Protein AF-A0A2G9TCJ0-F1 (afdb_monomer_lite)

Foldseek 3Di:
DPDDDDDDDDDADELVPDDQLVCLQQQFDPDALCVQDVVDDDGDRGGQNLLSLVNCCRHCLVVLCVVLCVLCPPLVLLVVLLVQVQLLCVLAPVCLCPSSVSSQLSSQCVVVVLDDSPDGNLSSNLSSLVCLLPPDQQFAAGQDDPPPDVVSRVSPVVQASHAYAYPPSRHRSSRSQHPQSSLVSSVVSVVCSVCRPPPVCSCVRRPHRDDPVVPDPDDDDDDQDPVNLVVQLPDPVLSRNDNDSVSSVVVVVVVVVVVCCVVCPPVDPHDDDDDDDPDD

Secondary structure (DSSP, 8-state):
--------------GGGSPPGGGGSTT-----HHHH-TT--S---S--HHHHHHHHHHHHHHHHHHHHHHHTTT-HHHHHHHHHHHHHHHHTT-TTS-HHHHHHHHHHHHHTTSS-TTS-HHHHHHHHHHHHHT---SS-EES--TT--HHHHHHHHHH-SS-EE-TTSS-BTTTT--HHHHHHHHHHHHHHHHSTT-GGGHIIIIISPPPGGGS-S-----PPPHHHHHHHHT-GGGTTT-SSHHHHHHHHHHHHHHHHHHHSTTT-S------PPP--

InterPro domains:
  IPR005554 NOL6/Upt22 [P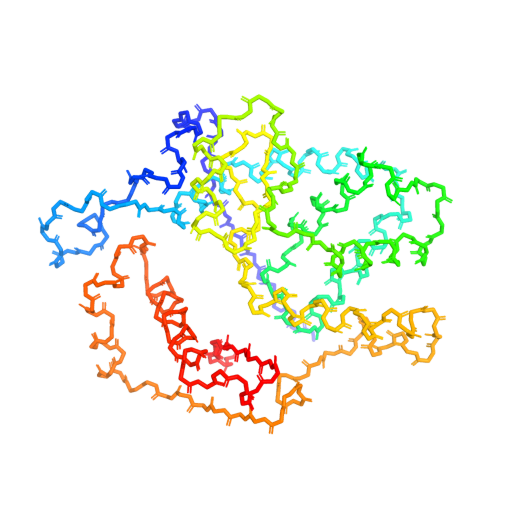THR17972] (12-273)
  IPR035367 Nrap protein, domain 2 [PF17403] (79-208)

Structure (mmCIF, N/CA/C/O backbone):
data_AF-A0A2G9TCJ0-F1
#
_entry.id   AF-A0A2G9TCJ0-F1
#
loop_
_atom_site.group_PDB
_atom_site.id
_atom_site.type_symbol
_atom_site.label_atom_id
_atom_site.label_alt_id
_atom_site.label_comp_id
_atom_site.label_asym_id
_atom_site.label_entity_id
_atom_site.label_seq_id
_atom_site.pdbx_PDB_ins_code
_atom_site.Cartn_x
_atom_site.Cartn_y
_atom_site.Cartn_z
_atom_site.occupancy
_atom_site.B_iso_or_equiv
_atom_site.auth_seq_id
_atom_site.auth_comp_id
_atom_site.auth_asym_id
_atom_site.auth_atom_id
_atom_site.pdbx_PDB_model_num
ATOM 1 N N . ASN A 1 1 ? 27.028 6.600 24.715 1.00 43.66 1 ASN A N 1
ATOM 2 C CA . ASN A 1 1 ? 26.043 7.300 23.863 1.00 43.66 1 ASN A CA 1
ATOM 3 C C . ASN A 1 1 ? 26.708 7.859 22.619 1.00 43.66 1 ASN A C 1
ATOM 5 O O . ASN A 1 1 ? 27.038 9.033 22.578 1.00 43.66 1 ASN A O 1
ATOM 9 N N . THR A 1 2 ? 26.916 7.027 21.605 1.00 43.91 2 THR A N 1
ATOM 10 C CA . THR A 1 2 ? 27.276 7.480 20.253 1.00 43.91 2 THR A CA 1
ATOM 11 C C . THR A 1 2 ? 26.038 7.311 19.385 1.00 43.91 2 THR A C 1
ATOM 13 O O . THR A 1 2 ? 25.890 6.312 18.686 1.00 43.91 2 THR A O 1
ATOM 16 N N . GLY A 1 3 ? 25.079 8.227 19.526 1.00 49.69 3 GLY A N 1
ATOM 17 C CA . GLY A 1 3 ? 23.905 8.236 18.660 1.00 49.69 3 GLY A CA 1
ATOM 18 C C . GLY A 1 3 ? 24.347 8.623 17.256 1.00 49.69 3 GLY A C 1
ATOM 19 O O . GLY A 1 3 ? 24.724 9.770 17.035 1.00 49.69 3 GLY A O 1
ATOM 20 N N . SER A 1 4 ? 24.353 7.674 16.321 1.00 64.81 4 SER A N 1
ATOM 21 C CA . SER A 1 4 ? 24.493 8.014 14.9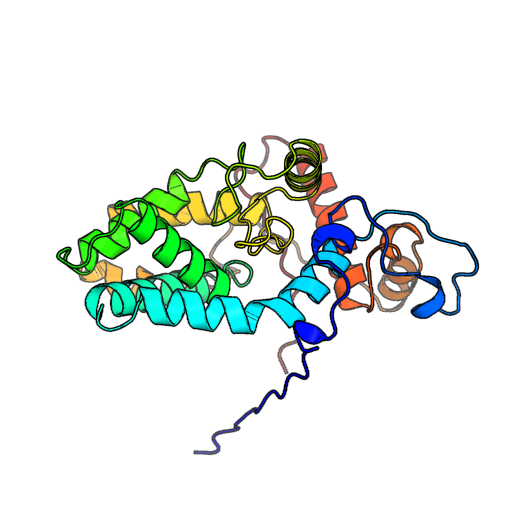10 1.00 64.81 4 SER A CA 1
ATOM 22 C C . SER A 1 4 ? 23.148 8.555 14.420 1.00 64.81 4 SER A C 1
ATOM 24 O O . SER A 1 4 ? 22.114 7.897 14.517 1.00 64.81 4 SER A O 1
ATOM 26 N N . GLY A 1 5 ? 23.144 9.799 13.947 1.00 62.78 5 GLY A N 1
ATOM 27 C CA . GLY A 1 5 ? 22.014 10.374 13.226 1.00 62.78 5 GLY A CA 1
ATOM 28 C C . GLY A 1 5 ? 22.205 10.151 11.731 1.00 62.78 5 GLY A C 1
ATOM 29 O O . GLY A 1 5 ? 23.300 10.363 11.214 1.00 62.78 5 GLY A O 1
ATOM 30 N N . LYS A 1 6 ? 21.153 9.730 11.026 1.00 68.75 6 LYS A N 1
ATOM 31 C CA . LYS A 1 6 ? 21.117 9.724 9.559 1.00 68.75 6 LYS A CA 1
ATOM 32 C C . LYS A 1 6 ? 20.109 10.776 9.115 1.00 68.75 6 LYS A C 1
ATOM 34 O O . LYS A 1 6 ? 18.956 10.728 9.530 1.00 68.75 6 LYS A O 1
ATOM 39 N N . VAL A 1 7 ? 20.553 11.721 8.292 1.00 75.00 7 VAL A N 1
ATOM 40 C CA . VAL A 1 7 ? 19.683 12.700 7.633 1.00 75.00 7 VAL A CA 1
ATOM 41 C C . VAL A 1 7 ? 19.560 12.282 6.178 1.00 75.00 7 VAL A C 1
ATOM 43 O O . VAL A 1 7 ? 20.570 12.127 5.494 1.00 75.00 7 VAL A O 1
ATOM 46 N N . LEU A 1 8 ? 18.328 12.078 5.721 1.00 73.56 8 LEU A N 1
ATOM 47 C CA . LEU A 1 8 ? 18.023 11.794 4.327 1.00 73.56 8 LEU A CA 1
ATOM 48 C C . LEU A 1 8 ? 17.418 13.052 3.705 1.00 73.56 8 LEU A C 1
ATOM 50 O O . LEU A 1 8 ? 16.409 13.561 4.187 1.00 73.56 8 LEU A O 1
ATOM 54 N N . ILE A 1 9 ? 18.066 13.570 2.664 1.00 78.69 9 ILE A N 1
ATOM 55 C CA . ILE A 1 9 ? 17.602 14.742 1.920 1.00 78.69 9 ILE A CA 1
ATOM 56 C C . ILE A 1 9 ? 17.039 14.243 0.593 1.00 78.69 9 ILE A C 1
ATOM 58 O O . ILE A 1 9 ? 17.767 13.655 -0.206 1.00 78.69 9 ILE A O 1
ATOM 62 N N . HIS A 1 10 ? 15.749 14.479 0.370 1.00 70.69 10 HIS A N 1
ATOM 63 C CA . HIS A 1 10 ? 15.073 14.171 -0.885 1.00 70.69 10 HIS A CA 1
ATOM 64 C C . HIS A 1 10 ? 14.887 15.445 -1.706 1.00 70.69 10 HIS A C 1
ATOM 66 O O . HIS A 1 10 ? 14.445 16.467 -1.183 1.00 70.69 10 HIS A O 1
ATOM 72 N N . PHE A 1 11 ? 15.182 15.364 -3.000 1.00 76.00 11 PHE A N 1
ATOM 73 C CA . PHE A 1 11 ? 14.849 16.401 -3.970 1.00 76.00 11 PHE A CA 1
ATOM 74 C C . PHE A 1 11 ? 13.642 15.925 -4.777 1.00 76.00 11 PHE A C 1
ATOM 76 O O . PHE A 1 11 ? 13.708 14.875 -5.412 1.00 76.00 11 PHE A O 1
ATOM 83 N N . GLY A 1 12 ? 12.546 16.680 -4.725 1.00 68.56 12 GLY A N 1
ATOM 84 C CA . GLY A 1 12 ? 11.338 16.415 -5.504 1.00 68.56 12 GLY A CA 1
ATOM 85 C C . GLY A 1 12 ? 11.087 17.507 -6.537 1.00 68.56 12 GLY A C 1
ATOM 86 O O . GLY A 1 12 ? 11.448 18.666 -6.323 1.00 68.56 12 GLY A O 1
ATOM 87 N N . ALA A 1 13 ? 10.475 17.139 -7.662 1.00 75.19 13 ALA A N 1
ATOM 88 C CA . ALA A 1 13 ? 9.996 18.109 -8.639 1.00 75.19 13 ALA A CA 1
ATOM 89 C C . ALA A 1 13 ? 8.753 18.828 -8.091 1.00 75.19 13 ALA A C 1
ATOM 91 O O . ALA A 1 13 ? 7.911 18.219 -7.432 1.00 75.19 13 ALA A O 1
ATOM 92 N N . ALA A 1 14 ? 8.635 20.128 -8.360 1.00 75.25 14 ALA A N 1
ATOM 93 C CA . ALA A 1 14 ? 7.445 20.878 -7.980 1.00 75.25 14 ALA A CA 1
ATOM 94 C C . ALA A 1 14 ? 6.259 20.463 -8.863 1.00 75.25 14 ALA A C 1
ATOM 96 O O . ALA A 1 14 ? 6.426 20.248 -10.063 1.00 75.25 14 ALA A O 1
ATOM 97 N N . GLU A 1 15 ? 5.052 20.429 -8.302 1.00 74.81 15 GLU A N 1
ATOM 98 C CA . GLU A 1 15 ? 3.822 20.146 -9.060 1.00 74.81 15 GLU A CA 1
ATOM 99 C C . GLU A 1 15 ? 3.661 21.063 -10.281 1.00 74.81 15 GLU A C 1
ATOM 101 O O . GLU A 1 15 ? 3.340 20.595 -11.368 1.00 74.81 15 GLU A O 1
ATOM 106 N N . SER A 1 16 ? 4.024 22.344 -10.149 1.00 73.69 16 SER A N 1
ATOM 107 C CA . SER A 1 16 ? 4.016 23.324 -11.245 1.00 73.69 16 SER A CA 1
ATOM 108 C C . SER A 1 16 ? 4.954 22.995 -12.412 1.00 73.69 16 SER A C 1
ATOM 110 O O . SER A 1 16 ? 4.813 23.574 -13.486 1.00 73.69 16 SER A O 1
ATOM 112 N N . THR A 1 17 ? 5.923 22.103 -12.206 1.00 73.31 17 THR A N 1
ATOM 113 C CA . THR A 1 17 ? 6.891 21.676 -13.228 1.00 73.31 17 THR A CA 1
ATOM 114 C C . THR A 1 17 ? 6.532 20.337 -13.866 1.00 73.31 17 THR A C 1
ATOM 116 O O . THR A 1 17 ? 7.170 19.938 -14.840 1.00 73.31 17 THR A O 1
ATOM 119 N N . LEU A 1 18 ? 5.517 19.642 -13.343 1.00 77.38 18 LEU A N 1
ATOM 120 C CA . LEU A 1 18 ? 5.066 18.378 -13.899 1.00 77.38 18 LEU A CA 1
ATOM 121 C C . LEU A 1 18 ? 4.261 18.621 -15.182 1.00 77.38 18 LEU A C 1
ATOM 123 O O . LEU A 1 18 ? 3.455 19.548 -15.281 1.00 77.38 18 LEU A O 1
ATOM 127 N N . ALA A 1 19 ? 4.442 17.739 -16.166 1.00 75.38 19 ALA A N 1
ATOM 128 C CA . ALA A 1 19 ? 3.459 17.587 -17.233 1.00 75.38 19 ALA A CA 1
ATOM 129 C C . ALA A 1 19 ? 2.084 17.219 -16.637 1.00 75.38 19 ALA A C 1
ATOM 131 O O . ALA A 1 19 ? 1.979 16.815 -15.483 1.00 75.38 19 ALA A O 1
ATOM 132 N N . LYS A 1 20 ? 1.004 17.329 -17.417 1.00 90.19 20 LYS A N 1
ATOM 133 C CA . LYS A 1 20 ? -0.331 16.912 -16.948 1.00 90.19 20 LYS A CA 1
ATOM 134 C C . LYS A 1 20 ? -0.267 15.503 -16.339 1.00 90.19 20 LYS A C 1
ATOM 136 O O . LYS A 1 20 ? 0.274 14.605 -16.983 1.00 90.19 20 LYS A O 1
ATOM 141 N N . THR A 1 21 ? -0.832 15.317 -15.144 1.00 92.62 21 THR A N 1
ATOM 142 C CA . THR A 1 21 ? -0.825 14.035 -14.407 1.00 92.62 21 THR A CA 1
ATOM 143 C C . THR A 1 21 ? -1.335 12.871 -15.251 1.00 92.62 21 THR A C 1
ATOM 145 O O . THR A 1 21 ? -0.782 11.778 -15.179 1.00 92.62 21 THR A O 1
ATOM 148 N N . SER A 1 22 ? -2.282 13.130 -16.154 1.00 93.94 22 SER A N 1
ATOM 149 C CA . SER A 1 22 ? -2.801 12.143 -17.103 1.00 93.94 22 SER A CA 1
ATOM 150 C C . SER A 1 22 ? -1.752 11.500 -18.012 1.00 93.94 22 SER A C 1
ATOM 152 O O . SER A 1 22 ? -1.925 10.364 -18.444 1.00 93.94 22 SER A O 1
ATOM 154 N N . ARG A 1 23 ? -0.613 12.159 -18.262 1.00 94.00 23 ARG A N 1
ATOM 155 C CA . ARG A 1 23 ? 0.512 11.577 -19.018 1.00 94.00 23 ARG A CA 1
ATOM 156 C C . ARG A 1 23 ? 1.216 10.441 -18.276 1.00 94.00 23 ARG A C 1
ATOM 158 O O . ARG A 1 23 ? 1.976 9.706 -18.894 1.00 94.00 23 ARG A O 1
ATOM 165 N N . PHE A 1 24 ? 0.958 10.292 -16.982 1.00 95.19 24 PHE A N 1
ATOM 166 C CA . PHE A 1 24 ? 1.517 9.249 -16.129 1.00 95.19 24 PHE A CA 1
ATOM 167 C C . PHE A 1 24 ? 0.513 8.125 -15.838 1.00 95.19 24 PHE A C 1
ATOM 169 O O . PHE A 1 24 ? 0.773 7.290 -14.971 1.00 95.19 24 PHE A O 1
ATOM 176 N N . ALA A 1 25 ? -0.608 8.060 -16.569 1.00 95.50 25 ALA A N 1
ATOM 177 C CA . ALA A 1 25 ? -1.512 6.918 -16.487 1.00 95.50 25 ALA A CA 1
ATOM 178 C C . ALA A 1 25 ? -0.757 5.593 -16.752 1.00 95.50 25 ALA A C 1
ATOM 180 O O . ALA A 1 25 ? 0.251 5.593 -17.473 1.00 95.50 25 ALA A O 1
ATOM 181 N N . PRO A 1 26 ? -1.217 4.454 -16.202 1.00 96.50 26 PRO A N 1
ATOM 182 C CA . PRO A 1 26 ? -0.477 3.189 -16.268 1.00 96.50 26 PRO A CA 1
ATOM 183 C C . PRO A 1 26 ? -0.164 2.698 -17.687 1.00 96.50 26 PRO A C 1
ATOM 185 O O . PRO A 1 26 ? 0.817 1.989 -17.877 1.00 96.50 26 PRO A O 1
ATOM 188 N N . ILE A 1 27 ? -0.967 3.100 -18.677 1.00 95.38 27 ILE A N 1
ATOM 189 C CA . ILE A 1 27 ? -0.811 2.731 -20.092 1.00 95.38 27 ILE A CA 1
ATOM 190 C C . ILE A 1 27 ? 0.310 3.482 -20.820 1.00 95.38 27 ILE A C 1
ATOM 192 O O . ILE A 1 27 ? 0.679 3.093 -21.925 1.00 95.38 27 ILE A O 1
ATOM 196 N N . PHE A 1 28 ? 0.843 4.564 -20.247 1.00 94.38 28 PHE A N 1
ATOM 197 C CA . PHE A 1 28 ? 1.836 5.395 -20.924 1.00 94.38 28 PHE A CA 1
ATOM 198 C C . PHE A 1 28 ? 3.271 5.010 -20.567 1.00 94.38 28 PHE A C 1
ATOM 200 O O . PHE A 1 28 ? 3.594 4.667 -19.426 1.00 94.38 28 PHE A O 1
ATOM 207 N N . SER A 1 29 ? 4.151 5.147 -21.557 1.00 93.38 29 SER A N 1
ATOM 208 C CA . SER A 1 29 ? 5.598 5.031 -21.400 1.00 93.38 29 SER A CA 1
ATOM 209 C C . SER A 1 29 ? 6.219 6.410 -21.159 1.00 93.38 29 SER A C 1
ATOM 211 O O . SER A 1 29 ? 6.130 7.292 -22.014 1.00 93.38 29 SER A O 1
ATOM 213 N N . ASN A 1 30 ? 6.856 6.604 -20.001 1.00 92.62 30 ASN A N 1
ATOM 214 C CA . ASN A 1 30 ? 7.621 7.816 -19.667 1.00 92.62 30 ASN A CA 1
ATOM 215 C C . ASN A 1 30 ? 9.090 7.525 -19.339 1.00 92.62 30 ASN A C 1
ATOM 217 O O . ASN A 1 30 ? 9.838 8.444 -19.004 1.00 92.62 30 ASN A O 1
ATOM 221 N N . LEU A 1 31 ? 9.522 6.269 -19.458 1.00 90.31 31 LEU A N 1
ATOM 222 C CA . LEU A 1 31 ? 10.908 5.872 -19.265 1.00 90.31 31 LEU A CA 1
ATOM 223 C C . LEU A 1 31 ? 11.416 5.119 -20.490 1.00 90.31 31 LEU A C 1
ATOM 225 O O . LEU A 1 31 ? 10.927 4.048 -20.827 1.00 90.31 31 LEU A O 1
ATOM 229 N N . ARG A 1 32 ? 12.458 5.660 -21.122 1.00 87.56 32 ARG A N 1
ATOM 230 C CA . ARG A 1 32 ? 13.204 4.950 -22.164 1.00 87.56 32 ARG A CA 1
ATOM 231 C C . ARG A 1 32 ? 14.348 4.187 -21.513 1.00 87.56 32 ARG A C 1
ATOM 233 O O . ARG A 1 32 ? 15.235 4.815 -20.932 1.00 87.56 32 ARG A O 1
ATOM 240 N N . ALA A 1 33 ? 14.365 2.863 -21.652 1.00 84.56 33 ALA A N 1
ATOM 241 C CA . ALA A 1 33 ? 15.431 2.032 -21.095 1.00 84.56 33 ALA A CA 1
ATOM 242 C C . ALA A 1 33 ? 16.814 2.441 -21.627 1.00 84.56 33 ALA A C 1
ATOM 244 O O . ALA A 1 33 ? 17.772 2.461 -20.861 1.00 84.56 33 ALA A O 1
ATOM 245 N N . SER A 1 34 ? 16.909 2.883 -22.887 1.00 85.31 34 SER A N 1
ATOM 246 C CA . SER A 1 34 ? 18.144 3.404 -23.498 1.00 85.31 34 SER A CA 1
ATOM 247 C C . SER A 1 34 ? 18.742 4.619 -22.774 1.00 85.31 34 SER A C 1
ATOM 249 O O . SER A 1 34 ? 19.938 4.874 -22.880 1.00 85.31 34 SER A O 1
ATOM 251 N N . THR A 1 35 ? 17.930 5.391 -22.042 1.00 85.81 35 THR A N 1
ATOM 252 C CA . THR A 1 35 ? 18.404 6.536 -21.242 1.00 85.81 35 THR A CA 1
ATOM 253 C C . THR A 1 35 ? 19.098 6.081 -19.956 1.00 85.81 35 THR A C 1
ATOM 255 O O . THR A 1 35 ? 19.918 6.812 -19.407 1.00 85.81 35 THR A O 1
ATOM 258 N N . ILE A 1 36 ? 18.777 4.880 -19.470 1.00 86.19 36 ILE A N 1
ATOM 259 C CA . ILE A 1 36 ? 19.311 4.319 -18.223 1.00 86.19 36 ILE A CA 1
ATOM 260 C C . ILE A 1 36 ? 20.416 3.297 -18.509 1.00 86.19 36 ILE A C 1
ATOM 262 O O . ILE A 1 36 ? 21.451 3.276 -17.844 1.00 86.19 36 ILE A O 1
ATOM 266 N N . TYR A 1 37 ? 20.207 2.446 -19.511 1.00 84.62 37 TYR A N 1
ATOM 267 C CA . TYR A 1 37 ? 21.037 1.294 -19.821 1.00 84.62 37 TYR A CA 1
ATOM 268 C C . TYR A 1 37 ? 21.644 1.454 -21.215 1.00 84.62 37 TYR A C 1
ATOM 270 O O . TYR A 1 37 ? 20.988 1.214 -22.224 1.00 84.62 37 TYR A O 1
ATOM 278 N N . ALA A 1 38 ? 22.933 1.800 -21.270 1.00 80.81 38 ALA A N 1
ATOM 279 C CA . ALA A 1 38 ? 23.658 2.037 -22.524 1.00 80.81 38 ALA A CA 1
ATOM 280 C C . ALA A 1 38 ? 23.691 0.824 -23.477 1.00 80.81 38 ALA A C 1
ATOM 282 O O . ALA A 1 38 ? 23.951 0.977 -24.666 1.00 80.81 38 ALA A O 1
ATOM 283 N N . SER A 1 39 ? 23.440 -0.385 -22.966 1.00 76.00 39 SER A N 1
ATOM 284 C CA . SER A 1 39 ? 23.344 -1.610 -23.765 1.00 76.00 39 SER A CA 1
ATOM 285 C C . SER A 1 39 ? 22.022 -1.752 -24.527 1.00 76.00 39 SER A C 1
ATOM 287 O O . SER A 1 39 ? 21.912 -2.653 -25.355 1.00 76.00 39 SER A O 1
ATOM 289 N N . VAL A 1 40 ? 21.019 -0.912 -24.245 1.00 77.12 40 VAL A N 1
ATOM 290 C CA . VAL A 1 40 ? 19.708 -0.939 -24.906 1.00 77.12 40 VAL A CA 1
ATOM 291 C C . VAL A 1 40 ? 19.688 0.095 -26.023 1.00 77.12 40 VAL A C 1
ATOM 293 O O . VAL A 1 40 ? 19.890 1.284 -25.786 1.00 77.12 40 VAL A O 1
ATOM 296 N N . THR A 1 41 ? 19.442 -0.368 -27.246 1.00 69.25 41 THR A N 1
ATOM 297 C CA . THR A 1 41 ? 19.395 0.484 -28.447 1.00 69.25 41 THR A CA 1
ATOM 298 C C . THR A 1 41 ? 18.000 0.584 -29.060 1.00 69.25 41 THR A C 1
ATOM 300 O O . THR A 1 41 ? 17.758 1.477 -29.874 1.00 69.25 41 THR A O 1
ATOM 303 N N . ASP A 1 42 ? 17.072 -0.273 -28.630 1.00 68.25 42 ASP A N 1
ATOM 304 C CA . ASP A 1 42 ? 15.702 -0.292 -29.126 1.00 68.25 42 ASP A CA 1
ATOM 305 C C . ASP A 1 42 ? 14.851 0.828 -28.521 1.00 68.25 42 ASP A C 1
ATOM 307 O O . ASP A 1 42 ? 15.064 1.309 -27.402 1.00 68.25 42 ASP A O 1
ATOM 311 N N . LYS A 1 43 ? 13.864 1.270 -29.305 1.00 64.06 43 LYS A N 1
ATOM 312 C CA . LYS A 1 43 ? 12.822 2.176 -28.829 1.00 64.06 43 LYS A CA 1
ATOM 313 C C . LYS A 1 43 ? 11.787 1.348 -28.077 1.00 64.06 43 LYS A C 1
ATOM 315 O O . LYS A 1 43 ? 10.871 0.817 -28.694 1.00 64.06 43 LYS A O 1
ATOM 320 N N . ASP A 1 44 ? 11.921 1.279 -26.760 1.00 64.31 44 ASP A N 1
ATOM 321 C CA . ASP A 1 44 ? 10.865 0.718 -25.922 1.00 64.31 44 ASP A CA 1
ATOM 322 C C . ASP A 1 44 ? 9.685 1.699 -25.871 1.00 64.31 44 ASP A C 1
ATOM 324 O O . ASP A 1 44 ? 9.814 2.825 -25.383 1.00 64.31 44 ASP A O 1
ATOM 328 N N . GLU A 1 45 ? 8.544 1.274 -26.414 1.00 74.25 45 GLU A N 1
ATOM 329 C CA . GLU A 1 45 ? 7.243 1.950 -26.278 1.00 74.25 45 GLU A CA 1
ATOM 330 C C . GLU A 1 45 ? 6.349 1.259 -25.235 1.00 74.25 45 GLU A C 1
ATOM 332 O O . GLU A 1 45 ? 5.191 1.634 -25.057 1.00 74.25 45 GLU A O 1
ATOM 337 N N . GLU A 1 46 ? 6.878 0.256 -24.525 1.00 88.06 46 GLU A N 1
ATOM 338 C CA . GLU A 1 46 ? 6.122 -0.448 -23.494 1.00 88.06 46 GLU A CA 1
ATOM 339 C C . GLU A 1 46 ? 5.732 0.491 -22.340 1.00 88.06 46 GLU A C 1
ATOM 341 O O . GLU A 1 46 ? 6.527 1.361 -21.956 1.00 88.06 46 GLU A O 1
ATOM 346 N N . PRO A 1 47 ? 4.526 0.322 -21.762 1.00 93.25 47 PRO A N 1
ATOM 347 C CA . PRO A 1 47 ? 4.087 1.110 -20.619 1.00 93.25 47 PRO A CA 1
ATOM 348 C C . PRO A 1 47 ? 5.052 1.006 -19.434 1.00 93.25 47 PRO A C 1
ATOM 350 O O . PRO A 1 47 ? 5.592 -0.064 -19.145 1.00 93.25 47 PRO A O 1
ATOM 353 N N . THR A 1 48 ? 5.231 2.115 -18.712 1.00 94.44 48 THR A N 1
ATOM 354 C CA . THR A 1 48 ? 6.143 2.193 -17.555 1.00 94.44 48 THR A CA 1
ATOM 355 C C . THR A 1 48 ? 5.390 2.574 -16.280 1.00 94.44 48 THR A C 1
ATOM 357 O O . THR A 1 48 ? 5.640 3.636 -15.699 1.00 94.44 48 THR A O 1
ATOM 360 N N . PRO A 1 49 ? 4.392 1.773 -15.864 1.00 95.88 49 PRO A N 1
ATOM 361 C CA . PRO A 1 49 ? 3.492 2.143 -14.787 1.00 95.88 49 PRO A CA 1
ATOM 362 C C . PRO A 1 49 ? 4.199 2.332 -13.443 1.00 95.88 49 PRO A C 1
ATOM 364 O O . PRO A 1 49 ? 3.918 3.313 -12.763 1.00 95.88 49 PRO A O 1
ATOM 367 N N . PHE A 1 50 ? 5.126 1.463 -13.038 1.00 94.88 50 PHE A N 1
ATOM 368 C CA . PHE A 1 50 ? 5.798 1.571 -11.739 1.00 94.88 50 PHE A CA 1
ATOM 369 C C . PHE A 1 50 ? 6.706 2.805 -11.670 1.00 94.88 50 PHE A C 1
ATOM 371 O O . PHE A 1 50 ? 6.742 3.489 -10.645 1.00 94.88 50 PHE A O 1
ATOM 378 N N . TYR A 1 51 ? 7.397 3.141 -12.758 1.00 94.44 51 TYR A N 1
ATOM 379 C CA . TYR A 1 51 ? 8.139 4.388 -12.894 1.00 94.44 51 TYR A CA 1
ATOM 380 C C . TYR A 1 51 ? 7.203 5.595 -12.825 1.00 94.44 51 TYR A C 1
ATOM 382 O O . TYR A 1 51 ? 7.460 6.516 -12.048 1.00 94.44 51 TYR A O 1
ATOM 390 N N . ASN A 1 52 ? 6.090 5.569 -13.566 1.00 95.56 52 ASN A N 1
ATOM 391 C CA . ASN A 1 52 ? 5.100 6.644 -13.552 1.00 95.56 52 ASN A CA 1
ATOM 392 C C . ASN A 1 52 ? 4.607 6.915 -12.120 1.00 95.56 52 ASN A C 1
ATOM 394 O O . ASN A 1 52 ? 4.595 8.064 -11.682 1.00 95.56 52 ASN A O 1
ATOM 398 N N . GLN A 1 53 ? 4.290 5.863 -11.355 1.00 96.19 53 GLN A N 1
ATOM 399 C CA . GLN A 1 53 ? 3.855 5.994 -9.961 1.00 96.19 53 GLN A CA 1
ATOM 400 C C . GLN A 1 53 ? 4.945 6.566 -9.039 1.00 96.19 53 GLN A C 1
ATOM 402 O O . GLN A 1 53 ? 4.637 7.366 -8.156 1.00 96.19 53 GLN A O 1
ATOM 407 N N . LYS A 1 54 ? 6.226 6.228 -9.252 1.00 93.69 54 LYS A N 1
ATOM 408 C CA . LYS A 1 54 ? 7.351 6.827 -8.500 1.00 93.69 54 LYS A CA 1
ATOM 409 C C . LYS A 1 54 ? 7.509 8.321 -8.789 1.00 93.69 54 LYS A C 1
ATOM 411 O O . LYS A 1 54 ? 7.745 9.105 -7.864 1.00 93.69 54 LYS A O 1
ATOM 416 N N . VAL A 1 55 ? 7.371 8.721 -10.054 1.00 93.50 55 VAL A N 1
ATOM 417 C CA . VAL A 1 55 ? 7.413 10.137 -10.451 1.00 93.50 55 VAL A CA 1
ATOM 418 C C . VAL A 1 55 ? 6.245 10.895 -9.828 1.00 93.50 55 VAL A C 1
ATOM 420 O O . VAL A 1 55 ? 6.464 11.918 -9.180 1.00 93.50 55 VAL A O 1
ATOM 423 N N . LEU A 1 56 ? 5.026 10.363 -9.949 1.00 95.19 56 LEU A N 1
ATOM 424 C CA . LEU A 1 56 ? 3.833 10.969 -9.360 1.00 95.19 56 LEU A CA 1
ATOM 425 C C . LEU A 1 56 ? 3.949 11.105 -7.842 1.00 95.19 56 LEU A C 1
ATOM 427 O O . LEU A 1 56 ? 3.701 12.190 -7.322 1.00 95.19 56 LEU A O 1
ATOM 431 N N . ARG A 1 57 ? 4.417 10.069 -7.134 1.00 93.94 57 ARG A N 1
ATOM 432 C CA . ARG A 1 57 ? 4.676 10.143 -5.689 1.00 93.94 57 ARG A CA 1
ATOM 433 C C . ARG A 1 57 ? 5.607 11.302 -5.345 1.00 93.94 57 ARG A C 1
ATOM 435 O O . ARG A 1 57 ? 5.283 12.114 -4.490 1.00 93.94 57 ARG A O 1
ATOM 442 N N . THR A 1 58 ? 6.730 11.420 -6.050 1.00 91.12 58 THR A N 1
ATOM 443 C CA . THR A 1 58 ? 7.742 12.460 -5.789 1.00 91.12 58 THR A CA 1
ATOM 444 C C . THR A 1 58 ? 7.169 13.878 -5.890 1.00 91.12 58 THR A C 1
ATOM 446 O O . THR A 1 58 ? 7.630 14.787 -5.201 1.00 91.12 58 THR A O 1
ATOM 449 N N . VAL A 1 59 ? 6.166 14.070 -6.746 1.00 91.62 59 VAL A N 1
ATOM 450 C CA . VAL A 1 59 ? 5.567 15.379 -7.024 1.00 91.62 59 VAL A CA 1
ATOM 451 C C . VAL A 1 59 ? 4.354 15.653 -6.131 1.00 91.62 59 VAL A C 1
ATOM 453 O O . VAL A 1 59 ? 4.197 16.761 -5.618 1.00 91.62 59 VAL A O 1
ATOM 456 N N . LEU A 1 60 ? 3.494 14.651 -5.934 1.00 93.25 60 LEU A N 1
ATOM 457 C CA . LEU A 1 60 ? 2.172 14.805 -5.322 1.00 93.25 60 LEU A CA 1
ATOM 458 C C . LEU A 1 60 ? 2.151 14.496 -3.818 1.00 93.25 60 LEU A C 1
ATOM 460 O O . LEU A 1 60 ? 1.242 14.943 -3.114 1.00 93.25 60 LEU A O 1
ATOM 464 N N . GLU A 1 61 ? 3.155 13.791 -3.285 1.00 92.31 61 GLU A N 1
ATOM 465 C CA . GLU A 1 61 ? 3.192 13.373 -1.874 1.00 92.31 61 GLU A CA 1
ATOM 466 C C . GLU A 1 61 ? 3.154 14.568 -0.909 1.00 92.31 61 GLU A C 1
ATOM 468 O O . GLU A 1 61 ? 2.477 14.509 0.115 1.00 92.31 61 GLU A O 1
ATOM 473 N N . SER A 1 62 ? 3.786 15.700 -1.249 1.00 90.94 62 SER A N 1
ATOM 474 C CA . SER A 1 62 ? 3.734 16.903 -0.401 1.00 90.94 62 SER A CA 1
ATOM 475 C C . SER A 1 62 ? 2.322 17.490 -0.304 1.00 90.94 62 SER A C 1
ATOM 477 O O . SER A 1 62 ? 1.882 17.871 0.785 1.00 90.94 62 SER A O 1
ATOM 479 N N . ALA A 1 63 ? 1.596 17.557 -1.424 1.00 91.50 63 ALA A N 1
ATOM 480 C CA . ALA A 1 63 ? 0.216 18.037 -1.445 1.00 91.50 63 ALA A CA 1
ATOM 481 C C . ALA A 1 63 ? -0.702 17.082 -0.670 1.00 91.50 63 ALA A C 1
ATOM 483 O O . ALA A 1 63 ? -1.506 17.527 0.154 1.00 91.50 63 ALA A O 1
ATOM 484 N N . MET A 1 64 ? -0.510 15.773 -0.852 1.00 94.50 64 MET A N 1
ATOM 485 C CA . MET A 1 64 ? -1.238 14.745 -0.111 1.00 94.50 64 MET A CA 1
ATOM 486 C C . MET A 1 64 ? -0.985 14.836 1.397 1.00 94.50 64 MET A C 1
ATOM 488 O O . MET A 1 64 ? -1.928 14.837 2.186 1.00 94.50 64 MET A O 1
ATOM 492 N N . PHE A 1 65 ? 0.270 15.022 1.813 1.00 93.31 65 PHE A N 1
ATOM 493 C CA . PHE A 1 65 ? 0.615 15.209 3.219 1.00 93.31 65 PHE A CA 1
ATOM 494 C C . PHE A 1 65 ? -0.101 16.419 3.825 1.00 93.31 65 PHE A C 1
ATOM 496 O O . PHE A 1 65 ? -0.627 16.326 4.934 1.00 93.31 65 PHE A O 1
ATOM 503 N N . ARG A 1 66 ? -0.166 17.551 3.108 1.00 94.56 66 ARG A N 1
ATOM 504 C CA . ARG A 1 66 ? -0.891 18.746 3.579 1.00 94.56 66 ARG A CA 1
ATOM 505 C C . ARG A 1 66 ? -2.378 18.472 3.745 1.00 94.56 66 ARG A C 1
ATOM 507 O O . ARG A 1 66 ? -2.942 18.880 4.758 1.00 94.56 66 ARG A O 1
ATOM 514 N N . ARG A 1 67 ? -2.991 17.779 2.783 1.00 94.31 67 ARG A N 1
ATOM 515 C CA . ARG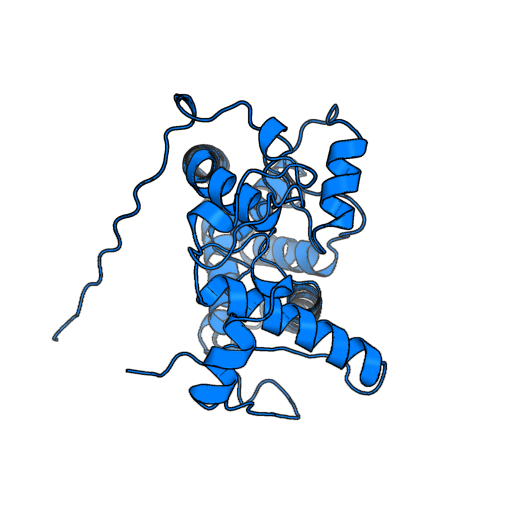 A 1 67 ? -4.403 17.395 2.839 1.00 94.31 67 ARG A CA 1
ATOM 516 C C . ARG A 1 67 ? -4.684 16.502 4.042 1.00 94.31 67 ARG A C 1
ATOM 518 O O . ARG A 1 67 ? -5.497 16.863 4.885 1.00 94.31 67 ARG A O 1
ATOM 525 N N . VAL A 1 68 ? -3.972 15.383 4.159 1.00 96.25 68 VAL A N 1
ATOM 526 C CA . VAL A 1 68 ? -4.162 14.427 5.259 1.00 96.25 68 VAL A CA 1
ATOM 527 C C . VAL A 1 68 ? -3.864 15.082 6.609 1.00 96.25 68 VAL A C 1
ATOM 529 O O . VAL A 1 68 ? -4.609 14.896 7.564 1.00 96.25 68 VAL A O 1
ATOM 532 N N . SER A 1 69 ? -2.835 15.928 6.692 1.00 95.75 69 SER A N 1
ATOM 533 C CA . SER A 1 69 ? -2.530 16.684 7.914 1.00 95.75 69 SER A CA 1
ATOM 534 C C . SER A 1 69 ? -3.615 17.696 8.279 1.00 95.75 69 SER A C 1
ATOM 536 O O . SER A 1 69 ? -3.822 17.963 9.460 1.00 95.75 69 SER A O 1
ATOM 538 N N . ALA A 1 70 ? -4.282 18.304 7.294 1.00 95.75 70 ALA A N 1
ATOM 539 C CA . ALA A 1 70 ? -5.423 19.178 7.542 1.00 95.75 70 ALA A CA 1
ATOM 540 C C . ALA A 1 70 ? -6.621 18.371 8.054 1.00 95.75 70 ALA A C 1
ATOM 542 O O . ALA A 1 70 ? -7.242 18.783 9.033 1.00 95.75 70 ALA A O 1
ATOM 543 N N . GLU A 1 71 ? -6.873 17.203 7.462 1.00 95.25 71 GLU A N 1
ATOM 544 C CA . GLU A 1 71 ? -7.955 16.316 7.879 1.00 95.25 71 GLU A CA 1
ATOM 545 C C . GLU A 1 71 ? -7.727 15.786 9.299 1.00 95.25 71 GLU A C 1
ATOM 547 O O . GLU A 1 71 ? -8.604 15.886 10.143 1.00 95.25 71 GLU A O 1
ATOM 552 N N . LEU A 1 72 ? -6.528 15.319 9.642 1.00 94.62 72 LEU A N 1
ATOM 553 C CA . LEU A 1 72 ? -6.228 14.769 10.973 1.00 94.62 72 LEU A CA 1
ATOM 554 C C . LEU A 1 72 ? -5.995 15.839 12.058 1.00 94.62 72 LEU A C 1
ATOM 556 O O . LEU A 1 72 ? -5.810 15.516 13.235 1.00 94.62 72 LEU A O 1
ATOM 560 N N . ARG A 1 73 ? -6.005 17.127 11.697 1.00 94.25 73 ARG A N 1
ATOM 561 C CA . ARG A 1 73 ? -5.719 18.221 12.632 1.00 94.25 73 ARG A CA 1
ATOM 562 C C . ARG A 1 73 ? -6.740 18.262 13.772 1.00 94.25 73 ARG A C 1
ATOM 564 O O . ARG A 1 73 ? -7.945 18.197 13.542 1.00 94.25 73 ARG A O 1
ATOM 571 N N . HIS A 1 74 ? -6.259 18.441 15.006 1.00 93.56 74 HIS A N 1
ATOM 572 C CA . HIS A 1 74 ? -7.096 18.505 16.219 1.00 93.56 74 HIS A CA 1
ATOM 573 C C . HIS A 1 74 ? -7.963 17.247 16.433 1.00 93.56 74 HIS A C 1
ATOM 575 O O . HIS A 1 74 ? -9.099 17.335 16.919 1.00 93.56 74 HIS A O 1
ATOM 581 N N . LYS A 1 75 ? -7.457 16.085 15.993 1.00 95.62 75 LYS A N 1
ATOM 582 C CA . LYS A 1 75 ? -8.055 14.757 16.180 1.00 95.62 75 LYS A CA 1
ATOM 583 C C . LYS A 1 75 ? -7.028 13.849 16.863 1.00 95.62 75 LYS A C 1
ATOM 585 O O . LYS A 1 75 ? -6.464 12.940 16.253 1.00 95.62 75 LYS A O 1
ATOM 590 N N . GLU A 1 76 ? -6.750 14.135 18.134 1.00 96.19 76 GLU A N 1
ATOM 591 C CA . GLU A 1 76 ? -5.682 13.502 18.917 1.00 96.19 76 GLU A CA 1
ATOM 592 C C . GLU A 1 76 ? -5.881 11.985 19.019 1.00 96.19 76 GLU A C 1
ATOM 594 O O . GLU A 1 76 ? -4.947 11.228 18.766 1.00 96.19 76 GLU A O 1
ATOM 599 N N . THR A 1 77 ? -7.108 11.534 19.301 1.00 97.75 77 THR A N 1
ATOM 600 C CA . THR A 1 77 ? -7.443 10.104 19.395 1.00 97.75 77 THR A CA 1
ATOM 601 C C . THR A 1 77 ? -7.207 9.368 18.079 1.00 97.75 77 THR A C 1
ATOM 603 O O . THR A 1 77 ? -6.613 8.292 18.071 1.00 97.75 77 THR A O 1
ATOM 606 N N . VAL A 1 78 ? -7.608 9.963 16.952 1.00 98.00 78 VAL A N 1
ATOM 607 C CA . VAL A 1 78 ? -7.392 9.369 15.623 1.00 98.00 78 VAL A CA 1
ATOM 608 C C . VAL A 1 78 ? -5.903 9.308 15.294 1.00 98.00 78 VAL A C 1
ATOM 610 O O . VAL A 1 78 ? -5.411 8.288 14.820 1.00 98.00 78 VAL A O 1
ATOM 613 N N . THR A 1 79 ? -5.165 10.374 15.602 1.00 97.38 79 THR A N 1
ATOM 614 C CA . THR A 1 79 ? -3.715 10.429 15.379 1.00 97.38 79 THR A CA 1
ATOM 615 C C . THR A 1 79 ? -2.977 9.390 16.232 1.00 97.38 79 THR A C 1
ATOM 617 O O . THR A 1 79 ? -2.065 8.725 15.742 1.00 97.38 79 THR A O 1
ATOM 620 N N . ALA A 1 80 ? -3.396 9.188 17.484 1.00 97.94 80 ALA A N 1
ATOM 621 C CA . ALA A 1 80 ? -2.852 8.145 18.348 1.00 97.94 80 ALA A CA 1
ATOM 622 C C . ALA A 1 80 ? -3.173 6.733 17.822 1.00 97.94 80 ALA A C 1
ATOM 624 O O . ALA A 1 80 ? -2.292 5.872 17.808 1.00 97.94 80 ALA A O 1
ATOM 625 N N . ALA A 1 81 ? -4.395 6.502 17.327 1.00 98.31 81 ALA A N 1
ATOM 626 C CA . ALA A 1 81 ? -4.768 5.231 16.706 1.00 98.31 81 ALA A CA 1
ATOM 627 C C . ALA A 1 81 ? -3.937 4.958 15.445 1.00 98.31 81 ALA A C 1
ATOM 629 O O . ALA A 1 81 ? -3.418 3.857 15.280 1.00 98.31 81 ALA A O 1
ATOM 630 N N . LEU A 1 82 ? -3.743 5.967 14.591 1.00 98.31 82 LEU A N 1
ATOM 631 C CA . LEU A 1 82 ? -2.893 5.872 13.404 1.00 98.31 82 LEU A CA 1
ATOM 632 C C . LEU A 1 82 ? -1.435 5.553 13.769 1.00 98.31 82 LEU A C 1
ATOM 634 O O . LEU A 1 82 ? -0.800 4.740 13.101 1.00 98.31 82 LEU A O 1
ATOM 638 N N . ALA A 1 83 ? -0.905 6.140 14.846 1.00 98.06 83 ALA A N 1
ATOM 639 C CA . ALA A 1 83 ? 0.438 5.827 15.326 1.00 98.06 83 ALA A CA 1
ATOM 640 C C . ALA A 1 83 ? 0.566 4.360 15.778 1.00 98.06 83 ALA A C 1
ATOM 642 O O . ALA A 1 83 ? 1.547 3.699 15.430 1.00 98.06 83 ALA A O 1
ATOM 643 N N . LEU A 1 84 ? -0.432 3.829 16.496 1.00 97.94 84 LEU A N 1
ATOM 644 C CA . LEU A 1 84 ? -0.481 2.412 16.879 1.00 97.94 84 LEU A CA 1
ATOM 645 C C . LEU A 1 84 ? -0.647 1.490 15.669 1.00 97.94 84 LEU A C 1
ATOM 647 O O . LEU A 1 84 ? 0.028 0.465 15.594 1.00 97.94 84 LEU A O 1
ATOM 651 N N . ALA A 1 85 ? -1.480 1.866 14.697 1.00 98.19 85 ALA A N 1
ATOM 652 C CA . ALA A 1 85 ? -1.622 1.126 13.449 1.00 98.19 85 ALA A CA 1
ATOM 653 C C . ALA A 1 85 ? -0.281 1.067 12.703 1.00 98.19 85 ALA A C 1
ATOM 655 O O . ALA A 1 85 ? 0.221 -0.019 12.431 1.00 98.19 85 ALA A O 1
ATOM 656 N N . ASN A 1 86 ? 0.371 2.209 12.471 1.00 97.75 86 ASN A N 1
ATOM 657 C CA . ASN A 1 86 ? 1.696 2.266 11.846 1.00 97.75 86 ASN A CA 1
ATOM 658 C C . ASN A 1 86 ? 2.730 1.414 12.596 1.00 97.75 86 ASN A C 1
ATOM 660 O O . ASN A 1 86 ? 3.534 0.697 11.993 1.00 97.75 86 ASN A O 1
ATOM 664 N N . ARG A 1 87 ? 2.682 1.438 13.930 1.00 96.50 87 ARG A N 1
ATOM 665 C CA . ARG A 1 87 ? 3.540 0.597 14.757 1.00 96.50 87 ARG A CA 1
ATOM 666 C C . ARG A 1 87 ? 3.259 -0.894 14.544 1.00 96.50 87 ARG A C 1
ATOM 668 O O . ARG A 1 87 ? 4.217 -1.648 14.399 1.00 96.50 87 ARG A O 1
ATOM 675 N N . TRP A 1 88 ? 1.995 -1.308 14.467 1.00 97.19 88 TRP A N 1
ATOM 676 C CA . TRP A 1 88 ? 1.600 -2.693 14.191 1.00 97.19 88 TRP A CA 1
ATOM 677 C C . TRP A 1 88 ? 2.177 -3.203 12.860 1.00 97.19 88 TRP A C 1
ATOM 679 O O . TRP A 1 88 ? 2.763 -4.290 12.835 1.00 97.19 88 TRP A O 1
ATOM 689 N N . PHE A 1 89 ? 2.093 -2.397 11.789 1.00 96.50 89 PHE A N 1
ATOM 690 C CA . PHE A 1 89 ? 2.671 -2.718 10.471 1.00 96.50 89 PHE A CA 1
ATOM 691 C C . PHE A 1 89 ? 4.199 -2.791 10.523 1.00 96.50 89 PHE A C 1
ATOM 693 O O . PHE A 1 89 ? 4.806 -3.743 10.028 1.00 96.50 89 PHE A O 1
ATOM 700 N N . THR A 1 90 ? 4.826 -1.819 11.190 1.00 93.62 90 THR A N 1
ATOM 701 C CA . THR A 1 90 ? 6.285 -1.754 11.347 1.00 93.62 90 THR A CA 1
ATOM 702 C C . THR A 1 90 ? 6.828 -2.959 12.116 1.00 93.62 90 THR A C 1
ATOM 704 O O . THR A 1 90 ? 7.838 -3.538 11.720 1.00 93.62 90 THR A O 1
ATOM 707 N N . CYS A 1 91 ? 6.163 -3.367 13.200 1.00 92.12 91 CYS A N 1
ATOM 708 C CA . CYS A 1 91 ? 6.567 -4.514 14.014 1.00 92.12 91 CYS A CA 1
ATOM 709 C C . CYS A 1 91 ? 6.544 -5.845 13.248 1.00 92.12 91 CYS A C 1
ATOM 711 O O . CYS A 1 91 ? 7.269 -6.759 13.630 1.00 92.12 91 CYS A O 1
ATOM 713 N N . ARG A 1 92 ? 5.759 -5.945 12.169 1.00 91.06 92 ARG A N 1
ATOM 714 C CA . ARG A 1 92 ? 5.641 -7.132 11.300 1.00 91.06 92 ARG A CA 1
ATOM 715 C C . ARG A 1 92 ? 6.393 -6.992 9.968 1.00 91.06 92 ARG A C 1
ATOM 717 O O . ARG A 1 92 ? 6.327 -7.870 9.107 1.00 91.06 92 ARG A O 1
ATOM 724 N N . GLY A 1 93 ? 7.119 -5.887 9.788 1.00 89.81 93 GLY A N 1
ATOM 725 C CA . GLY A 1 93 ? 7.947 -5.643 8.608 1.00 89.81 93 GLY A CA 1
ATOM 726 C C . GLY A 1 93 ? 7.157 -5.459 7.310 1.00 89.81 93 GLY A C 1
ATOM 727 O O . GLY A 1 93 ? 7.672 -5.799 6.250 1.00 89.81 93 GLY A O 1
ATOM 728 N N . PHE A 1 94 ? 5.915 -4.971 7.369 1.00 91.94 94 PHE A N 1
ATOM 729 C CA . PHE A 1 94 ? 5.107 -4.656 6.183 1.00 91.94 94 PHE A CA 1
ATOM 730 C C . PHE A 1 94 ? 5.414 -3.234 5.692 1.00 91.94 94 PHE A C 1
ATOM 732 O O . PHE A 1 94 ? 4.652 -2.298 5.923 1.00 91.94 94 PHE A O 1
ATOM 739 N N . HIS A 1 95 ? 6.582 -3.054 5.074 1.00 90.62 95 HIS A N 1
ATOM 740 C CA . HIS A 1 95 ? 7.115 -1.739 4.694 1.00 90.62 95 HIS A CA 1
ATOM 741 C C . HIS A 1 95 ? 6.350 -1.058 3.553 1.00 90.62 95 HIS A C 1
ATOM 743 O O . HIS A 1 95 ? 6.374 0.164 3.441 1.00 90.62 95 HIS A O 1
ATOM 749 N N . GLU A 1 96 ? 5.682 -1.842 2.716 1.00 92.75 96 GLU A N 1
ATOM 750 C CA . GLU A 1 96 ? 4.823 -1.398 1.623 1.00 92.75 96 GLU A CA 1
ATOM 751 C C . GLU A 1 96 ? 3.536 -0.712 2.113 1.00 92.75 96 GLU A C 1
ATOM 753 O O . GLU A 1 96 ? 2.972 0.110 1.395 1.00 92.75 96 GLU A O 1
ATOM 758 N N . PHE A 1 97 ? 3.115 -0.978 3.355 1.00 96.94 97 PHE A N 1
ATOM 759 C CA . PHE A 1 97 ? 2.067 -0.233 4.058 1.00 96.94 97 PHE A CA 1
ATOM 760 C C . PHE A 1 97 ? 2.691 0.966 4.773 1.00 96.94 97 PHE A C 1
ATOM 762 O O . PHE A 1 97 ? 2.729 1.046 6.002 1.00 96.94 97 PHE A O 1
ATOM 769 N N . ASP A 1 98 ? 3.258 1.873 3.985 1.00 95.12 98 ASP A N 1
ATOM 770 C CA . ASP A 1 98 ? 4.034 2.982 4.519 1.00 95.12 98 ASP A CA 1
ATOM 771 C C . ASP A 1 98 ? 3.157 4.030 5.247 1.00 95.12 98 ASP A C 1
ATOM 773 O O . ASP A 1 98 ? 1.928 4.055 5.097 1.00 95.12 98 ASP A O 1
ATOM 777 N N . PRO A 1 99 ? 3.763 4.930 6.047 1.00 95.75 99 PRO A N 1
ATOM 778 C CA . PRO A 1 99 ? 3.008 5.922 6.808 1.00 95.75 99 PRO A CA 1
ATOM 779 C C . PRO A 1 99 ? 2.131 6.849 5.957 1.00 95.75 99 PRO A C 1
ATOM 781 O O . PRO A 1 99 ? 1.116 7.332 6.458 1.00 95.75 99 PRO A O 1
ATOM 784 N N . VAL A 1 100 ? 2.495 7.108 4.695 1.00 95.62 100 VAL A N 1
ATOM 785 C CA . VAL A 1 100 ? 1.697 7.950 3.793 1.00 95.62 100 VAL A CA 1
ATOM 786 C C . VAL A 1 100 ? 0.429 7.210 3.399 1.00 95.62 100 VAL A C 1
ATOM 788 O O . VAL A 1 100 ? -0.658 7.770 3.552 1.00 95.62 100 VAL A O 1
ATOM 791 N N . PHE A 1 101 ? 0.543 5.947 2.978 1.00 98.06 101 PHE A N 1
ATOM 792 C CA . PHE A 1 101 ? -0.620 5.110 2.688 1.00 98.06 101 PHE A CA 1
ATOM 793 C C . PHE A 1 101 ? -1.542 4.989 3.907 1.00 98.06 101 PHE A C 1
ATOM 795 O O . PHE A 1 101 ? -2.735 5.268 3.800 1.00 98.06 101 PHE A O 1
ATOM 802 N N . LEU A 1 102 ? -1.001 4.643 5.081 1.00 98.50 102 LEU A N 1
ATOM 803 C CA . LEU A 1 102 ? -1.806 4.447 6.294 1.00 98.50 102 LEU A CA 1
ATOM 804 C C . LEU A 1 102 ? -2.551 5.721 6.713 1.00 98.50 102 LEU A C 1
ATOM 806 O O . LEU A 1 102 ? -3.710 5.658 7.128 1.00 98.50 102 LEU A O 1
ATOM 810 N N . ALA A 1 103 ? -1.909 6.883 6.580 1.00 98.25 103 ALA A N 1
ATOM 811 C CA . ALA A 1 103 ? -2.535 8.161 6.890 1.00 98.25 103 ALA A CA 1
ATOM 812 C C . ALA A 1 103 ? -3.629 8.528 5.870 1.00 98.25 103 ALA A C 1
ATOM 814 O O . ALA A 1 103 ? -4.697 8.993 6.270 1.00 98.25 103 ALA A O 1
ATOM 815 N N . CYS A 1 104 ? -3.404 8.266 4.577 1.00 98.44 104 CYS A N 1
ATOM 816 C CA . CYS A 1 104 ? -4.422 8.434 3.534 1.00 98.44 104 CYS A CA 1
ATOM 817 C C . CYS A 1 104 ? -5.624 7.516 3.772 1.00 98.44 104 CYS A C 1
ATOM 819 O O . CYS A 1 104 ? -6.764 7.969 3.714 1.00 98.44 104 CYS A O 1
ATOM 821 N N . PHE A 1 105 ? -5.377 6.249 4.105 1.00 98.50 105 PHE A N 1
ATOM 822 C CA . PHE A 1 105 ? -6.430 5.286 4.405 1.00 98.50 105 PHE A CA 1
ATOM 823 C C . PHE A 1 105 ? -7.263 5.741 5.610 1.00 98.50 105 PHE A C 1
ATOM 825 O O . PHE A 1 105 ? -8.486 5.762 5.535 1.00 98.50 105 PHE A O 1
ATOM 832 N N . MET A 1 106 ? -6.621 6.210 6.689 1.00 98.50 106 MET A N 1
ATOM 833 C CA . MET A 1 106 ? -7.322 6.758 7.859 1.00 98.50 106 MET A CA 1
ATOM 834 C C . MET A 1 106 ? -8.173 7.986 7.506 1.00 98.50 106 MET A C 1
ATOM 836 O O . MET A 1 106 ? -9.324 8.074 7.927 1.00 98.50 106 MET A O 1
ATOM 840 N N . ALA A 1 107 ? -7.626 8.923 6.726 1.00 98.00 107 ALA A N 1
ATOM 841 C CA . ALA A 1 107 ? -8.370 10.097 6.278 1.00 98.00 107 ALA A CA 1
ATOM 842 C C . ALA A 1 107 ? -9.589 9.702 5.430 1.00 98.00 107 ALA A C 1
ATOM 844 O O . ALA A 1 107 ? -10.672 10.241 5.642 1.00 98.00 107 ALA A O 1
ATOM 845 N N . LYS A 1 108 ? -9.451 8.704 4.548 1.00 97.62 108 LYS A N 1
ATOM 846 C CA . LYS A 1 108 ? -10.571 8.187 3.756 1.00 97.62 108 LYS A CA 1
ATOM 847 C C . LYS A 1 108 ? -11.660 7.555 4.626 1.00 97.62 108 LYS A C 1
ATOM 849 O O . LYS A 1 108 ? -12.831 7.865 4.445 1.00 97.62 108 LYS A O 1
ATOM 854 N N . LEU A 1 109 ? -11.294 6.768 5.642 1.00 98.12 109 LEU A N 1
ATOM 855 C CA . LEU A 1 109 ? -12.272 6.227 6.599 1.00 98.12 109 LEU A CA 1
ATOM 856 C C . LEU A 1 109 ? -13.035 7.316 7.356 1.00 98.12 109 LEU A C 1
ATOM 858 O O . LEU A 1 109 ? -14.172 7.090 7.769 1.00 98.12 109 LEU A O 1
ATOM 862 N N . MET A 1 110 ? -12.426 8.481 7.564 1.00 96.88 110 MET A N 1
ATOM 863 C CA . MET A 1 110 ? -13.125 9.616 8.151 1.00 96.88 110 MET A CA 1
ATOM 864 C C . MET A 1 110 ? -14.045 10.328 7.160 1.00 96.88 110 MET A C 1
ATOM 866 O O . MET A 1 110 ? -15.162 10.668 7.541 1.00 96.88 110 MET A O 1
ATOM 870 N N . GLU A 1 111 ? -13.616 10.526 5.908 1.00 95.19 111 GLU A N 1
ATOM 871 C CA . GLU A 1 111 ? -14.481 11.057 4.840 1.00 95.19 111 GLU A CA 1
ATOM 872 C C . GLU A 1 111 ? -15.730 10.176 4.658 1.00 95.19 111 GLU A C 1
ATOM 874 O O . GLU A 1 111 ? -16.844 10.684 4.534 1.00 95.19 111 GLU A O 1
ATOM 879 N N . ASP A 1 112 ? -15.558 8.857 4.763 1.00 95.62 112 ASP A N 1
ATOM 880 C CA . ASP A 1 112 ? -16.633 7.868 4.648 1.00 95.62 112 ASP A CA 1
ATOM 881 C C . ASP A 1 112 ? -17.420 7.666 5.962 1.00 95.62 112 ASP A C 1
ATOM 883 O O . ASP A 1 112 ? -18.318 6.828 6.032 1.00 95.62 112 ASP A O 1
ATOM 887 N N . ASN A 1 113 ? -17.109 8.428 7.019 1.00 96.31 113 ASN A N 1
ATOM 888 C CA . ASN A 1 113 ? -17.720 8.346 8.356 1.00 96.31 113 ASN A CA 1
ATOM 889 C C . ASN A 1 113 ? -17.615 6.969 9.049 1.00 96.31 113 ASN A C 1
ATOM 891 O O . ASN A 1 113 ? -18.342 6.691 10.005 1.00 96.31 113 ASN A O 1
ATOM 895 N N . VAL A 1 114 ? -16.684 6.112 8.623 1.00 96.94 114 VAL A N 1
ATOM 896 C CA . VAL A 1 114 ? -16.339 4.850 9.305 1.00 96.94 114 VAL A CA 1
ATOM 897 C C . VAL A 1 114 ? -15.594 5.134 10.615 1.00 96.94 114 VAL A C 1
ATOM 899 O O . VAL A 1 114 ? -15.787 4.452 11.628 1.00 96.94 114 VAL A O 1
ATOM 902 N N . VAL A 1 115 ? -14.751 6.168 10.606 1.00 96.00 115 VAL A N 1
ATOM 903 C CA . VAL A 1 115 ? -14.072 6.706 11.787 1.00 96.00 115 VAL A CA 1
ATOM 904 C C . VAL A 1 115 ? -14.603 8.106 12.069 1.00 96.00 115 VAL A C 1
ATOM 906 O O . VAL A 1 115 ? -14.593 8.966 11.195 1.00 96.00 115 VAL A O 1
ATOM 909 N N . VAL A 1 116 ? -15.025 8.364 13.306 1.00 92.62 116 VAL A N 1
ATOM 910 C CA . VAL A 1 116 ? -15.504 9.688 13.733 1.00 92.62 116 VAL A CA 1
ATOM 911 C C . VAL A 1 116 ? -14.728 10.187 14.944 1.00 92.62 116 VAL A C 1
ATOM 913 O O . VAL A 1 116 ? -14.271 9.411 15.781 1.00 92.62 116 VAL A O 1
ATOM 916 N N . LYS A 1 117 ? -14.591 11.513 15.067 1.00 87.19 117 LYS A N 1
ATOM 917 C CA . LYS A 1 117 ? -13.746 12.162 16.087 1.00 87.19 117 LYS A CA 1
ATOM 918 C C . LYS A 1 117 ? -14.092 11.755 17.528 1.00 87.19 117 LYS A C 1
ATOM 920 O O . LYS A 1 117 ? -13.219 11.774 18.389 1.00 87.19 117 LYS A O 1
ATOM 925 N N . GLN A 1 118 ? -15.356 11.443 17.797 1.00 91.69 118 GLN A N 1
ATOM 926 C CA . GLN A 1 118 ? -15.875 11.143 19.132 1.00 91.69 118 GLN A CA 1
ATOM 927 C C . GLN A 1 118 ? -15.597 9.703 19.588 1.00 91.69 118 GLN A C 1
ATOM 929 O O . GLN A 1 118 ? -15.832 9.395 20.754 1.00 91.69 118 GLN A O 1
ATOM 934 N N . GLN A 1 119 ? -15.130 8.824 18.697 1.00 95.25 119 GLN A N 1
ATOM 935 C CA . GLN A 1 119 ? -14.800 7.445 19.053 1.00 95.25 119 GLN A CA 1
ATOM 936 C C . GLN A 1 119 ? -13.583 7.389 19.977 1.00 95.25 119 GLN A C 1
ATOM 938 O O . GLN A 1 119 ? -12.646 8.181 19.860 1.00 95.25 119 GLN A O 1
ATOM 943 N N . ASP A 1 120 ? -13.590 6.418 20.888 1.00 97.00 120 ASP A N 1
ATOM 944 C CA . ASP A 1 120 ? -12.417 6.097 21.689 1.00 97.00 120 ASP A CA 1
ATOM 945 C C . ASP A 1 120 ? -11.314 5.447 20.833 1.00 97.00 120 ASP A C 1
ATOM 947 O O . ASP A 1 120 ? -11.551 4.941 19.732 1.00 97.00 120 ASP A O 1
ATOM 951 N N . LEU A 1 121 ? -10.091 5.444 21.366 1.00 97.06 121 LEU A N 1
ATOM 952 C CA . LEU A 1 121 ? -8.893 4.948 20.687 1.00 97.06 121 LEU A CA 1
ATOM 953 C C . LEU A 1 121 ? -9.050 3.513 20.158 1.00 97.06 121 LEU A C 1
ATOM 955 O O . LEU A 1 121 ? -8.632 3.223 19.036 1.00 97.06 121 LEU A O 1
ATOM 959 N N . LEU A 1 122 ? -9.635 2.620 20.962 1.00 96.94 122 LEU A N 1
ATOM 960 C CA . LEU A 1 122 ? -9.766 1.206 20.623 1.00 96.94 122 LEU A CA 1
ATOM 961 C C . LEU A 1 122 ? -10.794 1.012 19.509 1.00 96.94 122 LEU A C 1
ATOM 963 O O . LEU A 1 122 ? -10.573 0.202 18.611 1.00 96.94 122 LEU A O 1
ATOM 967 N N . THR A 1 123 ? -11.886 1.775 19.543 1.00 97.94 123 THR A N 1
ATOM 968 C CA . THR A 1 123 ? -12.901 1.782 18.486 1.00 97.94 123 THR A CA 1
ATOM 969 C C . THR A 1 123 ? -12.326 2.281 17.162 1.00 97.94 123 THR A C 1
ATOM 971 O O . THR A 1 123 ? -12.507 1.614 16.144 1.00 97.94 123 THR A O 1
ATOM 974 N N . VAL A 1 124 ? -11.564 3.383 17.161 1.00 98.56 124 VAL A N 1
ATOM 975 C CA . VAL A 1 124 ? -10.900 3.877 15.939 1.00 98.56 124 VAL A CA 1
ATOM 976 C C . VAL A 1 124 ? -9.944 2.824 15.374 1.00 98.56 124 VAL A C 1
ATOM 978 O O . VAL A 1 124 ? -9.983 2.521 14.182 1.00 98.56 124 VAL A O 1
ATOM 981 N N . LEU A 1 125 ? -9.108 2.229 16.229 1.00 98.12 125 LEU A N 1
ATOM 982 C CA . LEU A 1 125 ? -8.132 1.224 15.814 1.00 98.12 125 LEU A CA 1
ATOM 983 C C . LEU A 1 125 ? -8.804 -0.053 15.287 1.00 98.12 125 LEU A C 1
ATOM 985 O O . LEU A 1 125 ? -8.385 -0.593 14.263 1.00 98.12 125 LEU A O 1
ATOM 989 N N . ARG A 1 126 ? -9.881 -0.504 15.943 1.00 98.44 126 ARG A N 1
ATOM 990 C CA . ARG A 1 126 ? -10.696 -1.636 15.486 1.00 98.44 126 ARG A CA 1
ATOM 991 C C . ARG A 1 126 ? -11.296 -1.354 14.114 1.00 98.44 126 ARG A C 1
ATOM 993 O O . ARG A 1 126 ? -11.169 -2.199 13.235 1.00 98.44 126 ARG A O 1
ATOM 1000 N N . ASN A 1 127 ? -11.898 -0.183 13.912 1.00 98.50 127 ASN A N 1
ATOM 1001 C CA . ASN A 1 127 ? -12.496 0.189 12.630 1.00 98.50 127 ASN A CA 1
ATOM 1002 C C . ASN A 1 127 ? -11.447 0.258 11.519 1.00 98.50 127 ASN A C 1
ATOM 1004 O O . ASN A 1 127 ? -11.687 -0.247 10.427 1.00 98.50 127 ASN A O 1
ATOM 1008 N N . PHE A 1 128 ? -10.264 0.803 11.812 1.00 98.62 128 PHE A N 1
ATOM 1009 C CA . PHE A 1 128 ? -9.147 0.827 10.870 1.00 98.62 128 PHE A CA 1
ATOM 1010 C C . PHE A 1 128 ? -8.710 -0.590 10.459 1.00 98.62 128 PHE A C 1
ATOM 1012 O O . PHE A 1 128 ? -8.596 -0.886 9.271 1.00 98.62 128 PHE A O 1
ATOM 1019 N N . PHE A 1 129 ? -8.522 -1.497 11.424 1.00 98.56 129 PHE A N 1
ATOM 1020 C CA . PHE A 1 129 ? -8.148 -2.889 11.145 1.00 98.56 129 PHE A CA 1
ATOM 1021 C C . PHE A 1 129 ? -9.238 -3.647 10.385 1.00 98.56 129 PHE A C 1
ATOM 1023 O O . PHE A 1 129 ? -8.935 -4.305 9.392 1.00 98.56 129 PHE A O 1
ATOM 1030 N N . VAL A 1 130 ? -10.501 -3.525 10.801 1.00 98.62 130 VAL A N 1
ATOM 1031 C CA . VAL A 1 130 ? -11.646 -4.147 10.118 1.00 98.62 130 VAL A CA 1
ATOM 1032 C C . VAL A 1 130 ? -11.764 -3.645 8.681 1.00 98.62 130 VAL A C 1
ATOM 1034 O O . VAL A 1 130 ? -12.003 -4.446 7.780 1.00 98.62 130 VAL A O 1
ATOM 1037 N N . ALA A 1 131 ? -11.550 -2.349 8.446 1.00 98.44 131 ALA A N 1
ATOM 1038 C CA . ALA A 1 131 ? -11.591 -1.781 7.107 1.00 98.44 131 ALA A CA 1
ATOM 1039 C C . ALA A 1 131 ? -10.515 -2.376 6.190 1.00 98.44 131 ALA A C 1
ATOM 1041 O O . ALA A 1 131 ? -10.824 -2.713 5.053 1.00 98.44 131 ALA A O 1
ATOM 1042 N N . ILE A 1 132 ? -9.283 -2.582 6.674 1.00 98.06 132 ILE A N 1
ATOM 1043 C CA . ILE A 1 132 ? -8.235 -3.247 5.880 1.00 98.06 132 ILE A CA 1
ATOM 1044 C C . ILE A 1 132 ? -8.567 -4.726 5.651 1.00 98.06 132 ILE A C 1
ATOM 1046 O O . ILE A 1 132 ? -8.423 -5.213 4.530 1.00 98.06 132 ILE A O 1
ATOM 1050 N N . VAL A 1 133 ? -9.037 -5.442 6.681 1.00 98.31 133 VAL A N 1
ATOM 1051 C CA . VAL A 1 133 ? -9.446 -6.856 6.573 1.00 98.31 133 VAL A CA 1
ATOM 1052 C C . VAL A 1 133 ? -10.504 -7.037 5.483 1.00 98.31 133 VAL A C 1
ATOM 1054 O O . VAL A 1 133 ? -10.356 -7.889 4.604 1.00 98.31 133 VAL A O 1
ATOM 1057 N N . ASN A 1 134 ? -11.522 -6.180 5.495 1.00 97.44 134 ASN A N 1
ATOM 1058 C CA . ASN A 1 134 ? -12.659 -6.245 4.583 1.00 97.44 134 ASN A CA 1
ATOM 1059 C C . ASN A 1 134 ? -12.451 -5.470 3.276 1.00 97.44 134 ASN A C 1
ATOM 1061 O O . ASN A 1 134 ? -13.382 -5.388 2.481 1.00 97.44 134 ASN A O 1
ATOM 1065 N N . TRP A 1 135 ? -11.267 -4.899 3.041 1.00 96.50 135 TRP A N 1
ATOM 1066 C CA . TRP A 1 135 ? -11.040 -4.038 1.884 1.00 96.50 135 TRP A CA 1
ATOM 1067 C C . TRP A 1 135 ? -11.237 -4.804 0.570 1.00 96.50 135 TRP A C 1
ATOM 1069 O O . TRP A 1 135 ? -10.464 -5.713 0.257 1.00 96.50 135 TRP A O 1
ATOM 1079 N N . ASP A 1 136 ? -12.256 -4.437 -0.203 1.00 95.12 136 ASP A N 1
ATOM 1080 C CA . ASP A 1 136 ? -12.441 -4.938 -1.560 1.00 95.12 136 ASP A CA 1
ATOM 1081 C C . ASP A 1 136 ? -11.485 -4.225 -2.527 1.00 95.12 136 ASP A C 1
ATOM 1083 O O . ASP A 1 136 ? -11.488 -3.001 -2.635 1.00 95.12 136 ASP A O 1
ATOM 1087 N N . THR A 1 137 ? -10.650 -5.004 -3.213 1.00 95.44 137 THR A N 1
ATOM 1088 C CA . THR A 1 137 ? -9.682 -4.509 -4.201 1.00 95.44 137 THR A CA 1
ATOM 1089 C C . THR A 1 137 ? -10.158 -4.702 -5.640 1.00 95.44 137 THR A C 1
ATOM 1091 O O . THR A 1 137 ? -9.372 -4.509 -6.564 1.00 95.44 137 THR A O 1
ATOM 1094 N N . SER A 1 138 ? -11.409 -5.129 -5.847 1.00 94.75 138 SER A N 1
ATOM 1095 C CA . SER A 1 138 ? -12.011 -5.248 -7.181 1.00 94.75 138 SER A CA 1
ATOM 1096 C C . SER A 1 138 ? -12.340 -3.887 -7.804 1.00 94.75 138 SER A C 1
ATOM 1098 O O . SER A 1 138 ? -12.381 -3.760 -9.026 1.00 94.75 138 SER A O 1
ATOM 1100 N N . THR A 1 139 ? -12.503 -2.863 -6.967 1.00 94.06 139 THR A N 1
ATOM 1101 C CA . THR A 1 139 ? -12.735 -1.470 -7.352 1.00 94.06 139 THR A CA 1
ATOM 1102 C C . THR A 1 139 ? -11.633 -0.572 -6.791 1.00 94.06 139 THR A C 1
ATOM 1104 O O . THR A 1 139 ? -11.082 -0.878 -5.727 1.00 94.06 139 THR A O 1
ATOM 1107 N N . PRO A 1 140 ? -11.302 0.551 -7.456 1.00 95.12 140 PRO A N 1
ATOM 1108 C CA . PRO A 1 140 ? -10.395 1.528 -6.874 1.00 95.12 140 PRO A CA 1
ATOM 1109 C C . PRO A 1 140 ? -10.997 2.096 -5.583 1.00 95.12 140 PRO A C 1
ATOM 1111 O O . PRO A 1 140 ? -12.192 2.370 -5.500 1.00 95.12 140 PRO A O 1
ATOM 1114 N N . ALA A 1 141 ? -10.153 2.275 -4.572 1.00 96.69 141 ALA A N 1
ATOM 1115 C CA . ALA A 1 141 ? -10.469 3.069 -3.393 1.00 96.69 141 ALA A CA 1
ATOM 1116 C C . ALA A 1 141 ? -9.714 4.404 -3.447 1.00 96.69 141 ALA A C 1
ATOM 1118 O O . ALA A 1 141 ? -8.867 4.629 -4.313 1.00 96.69 141 ALA A O 1
ATOM 1119 N N . GLY A 1 142 ? -9.973 5.275 -2.476 1.00 96.25 142 GLY A N 1
ATOM 1120 C CA . GLY A 1 142 ? -9.202 6.493 -2.263 1.00 96.25 142 GLY A CA 1
ATOM 1121 C C . GLY A 1 142 ? -9.994 7.750 -2.563 1.00 96.25 142 GLY A C 1
ATOM 1122 O O . GLY A 1 142 ? -11.148 7.873 -2.167 1.00 96.25 142 GLY A O 1
ATOM 1123 N N . PHE A 1 143 ? -9.341 8.716 -3.189 1.00 96.94 143 PHE A N 1
ATOM 1124 C CA . PHE A 1 143 ? -9.836 10.084 -3.277 1.00 96.94 143 PHE A CA 1
ATOM 1125 C C . PHE A 1 143 ? -10.101 10.558 -4.700 1.00 96.94 143 PHE A C 1
ATOM 1127 O O . PHE A 1 143 ? -10.251 11.763 -4.907 1.00 96.94 143 PHE A O 1
ATOM 1134 N N . HIS A 1 144 ? -10.056 9.643 -5.664 1.00 95.81 144 HIS A N 1
ATOM 1135 C CA . HIS A 1 144 ? -10.206 9.994 -7.064 1.00 95.81 144 HIS A CA 1
ATOM 1136 C C . HIS A 1 144 ? -11.558 10.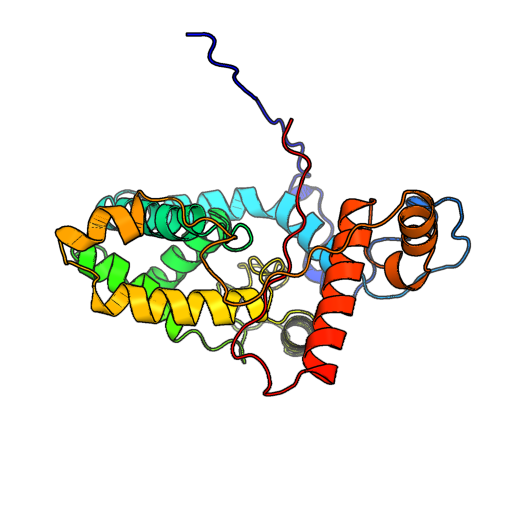673 -7.328 1.00 95.81 144 HIS A C 1
ATOM 1138 O O . HIS A 1 144 ? -12.519 10.428 -6.596 1.00 95.81 144 HIS A O 1
ATOM 1144 N N . PRO A 1 145 ? -11.646 11.509 -8.372 1.00 94.25 145 PRO A N 1
ATOM 1145 C CA . PRO A 1 145 ? -12.908 12.106 -8.785 1.00 94.25 145 PRO A CA 1
ATOM 1146 C C . PRO A 1 145 ? -13.925 11.040 -9.213 1.00 94.25 145 PRO A C 1
ATOM 1148 O O . PRO A 1 145 ? -13.543 9.989 -9.739 1.00 94.25 145 PRO A O 1
ATOM 1151 N N . ASP A 1 146 ? -15.213 11.335 -9.028 1.00 91.88 146 ASP A N 1
ATOM 1152 C CA . ASP A 1 146 ? -16.315 10.464 -9.467 1.00 91.88 146 ASP A CA 1
ATOM 1153 C C . ASP A 1 146 ? -16.419 10.381 -11.001 1.00 91.88 146 ASP A C 1
ATOM 1155 O O . ASP A 1 146 ? -16.972 9.424 -11.535 1.00 91.88 146 ASP A O 1
ATOM 1159 N N . ASP A 1 147 ? -15.892 11.379 -11.714 1.00 92.75 147 ASP A N 1
ATOM 1160 C CA . ASP A 1 147 ? -15.894 11.500 -13.175 1.00 92.75 147 ASP A CA 1
ATOM 1161 C C . ASP A 1 147 ? -14.582 11.035 -13.832 1.00 92.75 147 ASP A C 1
ATOM 1163 O O . ASP A 1 147 ? -14.315 11.365 -14.990 1.00 92.75 147 ASP A O 1
ATOM 1167 N N . LEU A 1 148 ? -13.751 10.274 -13.110 1.00 94.56 148 LEU A N 1
ATOM 1168 C CA . LEU A 1 148 ? -12.537 9.685 -13.672 1.00 94.56 148 LEU A CA 1
ATOM 1169 C C . LEU A 1 148 ? -12.884 8.713 -14.812 1.00 94.56 148 LEU A C 1
ATOM 1171 O O . LEU A 1 148 ? -13.773 7.878 -14.679 1.00 94.56 148 LEU A O 1
ATOM 1175 N N . GLU A 1 149 ? -12.150 8.805 -15.921 1.00 95.25 149 GLU A N 1
ATOM 1176 C CA . GLU A 1 149 ? -12.389 7.987 -17.113 1.00 95.25 149 GLU A CA 1
ATOM 1177 C C . GLU A 1 149 ? -12.236 6.472 -16.814 1.00 95.25 149 GLU A C 1
ATOM 1179 O O . GLU A 1 149 ? -11.269 6.030 -16.181 1.00 95.25 149 GLU A O 1
ATOM 1184 N N . ASP A 1 150 ? -13.193 5.656 -17.281 1.00 95.44 150 ASP A N 1
ATOM 1185 C CA . ASP A 1 150 ? -13.253 4.204 -17.015 1.00 95.44 150 ASP A CA 1
ATOM 1186 C C . ASP A 1 150 ? -12.022 3.439 -17.532 1.00 95.44 150 ASP A C 1
ATOM 1188 O O . ASP A 1 150 ? -11.626 2.407 -16.977 1.00 95.44 150 ASP A O 1
ATOM 1192 N N . ASP A 1 151 ? -11.401 3.925 -18.607 1.00 96.06 151 ASP A N 1
ATOM 1193 C CA . ASP A 1 151 ? -10.187 3.348 -19.178 1.00 96.06 151 ASP A CA 1
ATOM 1194 C C . ASP A 1 151 ? -8.980 3.539 -18.246 1.00 96.06 151 ASP A C 1
ATOM 1196 O O . ASP A 1 151 ? -8.178 2.616 -18.085 1.00 96.06 151 ASP A O 1
ATOM 1200 N N . VAL A 1 152 ? -8.892 4.680 -17.555 1.00 96.38 152 VAL A N 1
ATOM 1201 C CA . VAL A 1 152 ? -7.881 4.956 -16.525 1.00 96.38 152 VAL A CA 1
ATOM 1202 C C . VAL A 1 152 ? -8.073 4.024 -15.330 1.00 96.38 152 VAL A C 1
ATOM 1204 O O . VAL A 1 152 ? -7.104 3.413 -14.865 1.00 96.38 152 VAL A O 1
ATOM 1207 N N . ILE A 1 153 ? -9.314 3.845 -14.868 1.00 97.19 153 ILE A N 1
ATOM 1208 C CA . ILE A 1 153 ? -9.640 2.902 -13.786 1.00 97.19 153 ILE A CA 1
ATOM 1209 C C . ILE A 1 153 ? -9.246 1.475 -14.187 1.00 97.19 153 ILE A C 1
ATOM 1211 O O . ILE A 1 153 ? -8.530 0.786 -13.452 1.00 97.19 153 ILE A O 1
ATOM 1215 N N . THR A 1 154 ? -9.653 1.048 -15.383 1.00 97.44 154 THR A N 1
ATOM 1216 C CA . THR A 1 154 ? -9.348 -0.282 -15.926 1.00 97.44 154 THR A CA 1
ATOM 1217 C C . THR A 1 154 ? -7.842 -0.502 -16.045 1.00 97.44 154 THR A C 1
ATOM 1219 O O . THR A 1 154 ? -7.334 -1.568 -15.680 1.00 97.44 154 THR A O 1
ATOM 1222 N N . ALA A 1 155 ? -7.102 0.511 -16.498 1.00 97.50 155 ALA A N 1
ATOM 1223 C CA . ALA A 1 155 ? -5.651 0.464 -16.589 1.00 97.50 155 ALA A CA 1
ATOM 1224 C C . ALA A 1 155 ? -4.998 0.250 -15.217 1.00 97.50 155 ALA A C 1
ATOM 1226 O O . ALA A 1 155 ? -4.090 -0.575 -15.094 1.00 97.50 155 ALA A O 1
ATOM 1227 N N . HIS A 1 156 ? -5.469 0.942 -14.176 1.00 98.19 156 HIS A N 1
ATOM 1228 C CA . HIS A 1 156 ? -4.966 0.753 -12.817 1.00 98.19 156 HIS A CA 1
ATOM 1229 C C . HIS A 1 156 ? -5.254 -0.650 -12.280 1.00 98.19 156 HIS A C 1
ATOM 1231 O O . HIS A 1 156 ? -4.319 -1.312 -11.830 1.00 98.19 156 HIS A O 1
ATOM 1237 N N . LEU A 1 157 ? -6.501 -1.118 -12.370 1.00 97.31 157 LEU A N 1
ATOM 1238 C CA . LEU A 1 157 ? -6.914 -2.435 -11.866 1.00 97.31 157 LEU A CA 1
ATOM 1239 C C . LEU A 1 157 ? -6.233 -3.596 -12.605 1.00 97.31 157 LEU A C 1
ATOM 1241 O O . LEU A 1 157 ? -5.955 -4.636 -12.014 1.00 97.31 157 LEU A O 1
ATOM 1245 N N . THR A 1 158 ? -5.924 -3.418 -13.892 1.00 96.69 158 THR A N 1
ATOM 1246 C CA . THR A 1 158 ? -5.187 -4.421 -14.679 1.00 96.69 158 THR A CA 1
ATOM 1247 C C . THR A 1 158 ? -3.701 -4.455 -14.312 1.00 96.69 158 THR A C 1
ATOM 1249 O O . THR A 1 158 ? -3.057 -5.500 -14.401 1.00 96.69 158 THR A O 1
ATOM 1252 N N . THR A 1 159 ? -3.144 -3.314 -13.903 1.00 96.06 159 THR A N 1
ATOM 1253 C CA . THR A 1 159 ? -1.705 -3.165 -13.651 1.00 96.06 159 THR A CA 1
ATOM 1254 C C . THR A 1 159 ? -1.319 -3.496 -12.212 1.00 96.06 159 THR A C 1
ATOM 1256 O O . THR A 1 159 ? -0.280 -4.114 -11.979 1.00 96.06 159 THR A O 1
ATOM 1259 N N . PHE A 1 160 ? -2.130 -3.075 -11.239 1.00 96.56 160 PHE A N 1
ATOM 1260 C CA . PHE A 1 160 ? -1.808 -3.165 -9.819 1.00 96.56 160 PHE A CA 1
ATOM 1261 C C . PHE A 1 160 ? -2.816 -4.049 -9.082 1.00 96.56 160 PHE A C 1
ATOM 1263 O O . PHE A 1 160 ? -4.018 -3.900 -9.285 1.00 96.56 160 PHE A O 1
ATOM 1270 N N . PRO A 1 161 ? -2.359 -4.919 -8.165 1.00 93.69 161 PRO A N 1
ATOM 1271 C CA . PRO A 1 161 ? -3.260 -5.770 -7.389 1.00 93.69 161 PRO A CA 1
ATOM 1272 C C . PRO A 1 161 ? -4.082 -4.993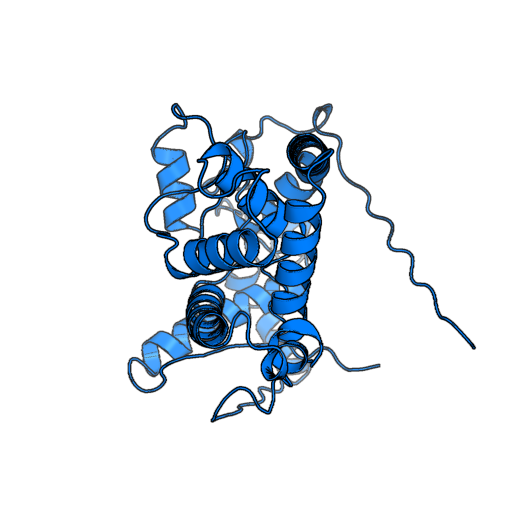 -6.353 1.00 93.69 161 PRO A C 1
ATOM 1274 O O . PRO A 1 161 ? -5.113 -5.484 -5.899 1.00 93.69 161 PRO A O 1
ATOM 1277 N N . VAL A 1 162 ? -3.602 -3.815 -5.946 1.00 96.69 162 VAL A N 1
ATOM 1278 C CA . VAL A 1 162 ? -4.226 -2.953 -4.941 1.00 96.69 162 VAL A CA 1
ATOM 1279 C C . VAL A 1 162 ? -4.219 -1.520 -5.463 1.00 96.69 162 VAL A C 1
ATOM 1281 O O . VAL A 1 162 ? -3.158 -0.974 -5.787 1.00 96.69 162 VAL A O 1
ATOM 1284 N N . VAL A 1 163 ? -5.402 -0.912 -5.551 1.00 98.19 163 VAL A N 1
ATOM 1285 C CA . VAL A 1 163 ? -5.593 0.416 -6.143 1.00 98.19 163 VAL A CA 1
ATOM 1286 C C . VAL A 1 163 ? -6.226 1.363 -5.126 1.00 98.19 163 VAL A C 1
ATOM 1288 O O . VAL A 1 163 ? -7.409 1.258 -4.810 1.00 98.19 163 VAL A O 1
ATOM 1291 N N . PHE A 1 164 ? -5.421 2.303 -4.630 1.00 98.44 164 PHE A N 1
ATOM 1292 C CA . PHE A 1 164 ? -5.847 3.425 -3.801 1.00 98.44 164 PHE A CA 1
ATOM 1293 C C . PHE A 1 164 ? -5.382 4.718 -4.472 1.00 98.44 164 PHE A C 1
ATOM 1295 O O . PHE A 1 164 ? -4.196 5.053 -4.431 1.00 98.44 164 PHE A O 1
ATOM 1302 N N . LEU A 1 165 ? -6.300 5.420 -5.126 1.00 98.19 165 LEU A N 1
ATOM 1303 C CA . LEU A 1 165 ? -5.994 6.574 -5.963 1.00 98.19 165 LEU A CA 1
ATOM 1304 C C . LEU A 1 165 ? -6.006 7.884 -5.170 1.00 98.19 165 LEU A C 1
ATOM 1306 O O . LEU A 1 165 ? -6.777 8.071 -4.226 1.00 98.19 165 LEU A O 1
ATOM 1310 N N . ASP A 1 166 ? -5.143 8.807 -5.572 1.00 96.94 166 ASP A N 1
ATOM 1311 C CA . ASP A 1 166 ? -5.128 10.183 -5.091 1.00 96.94 166 ASP A CA 1
ATOM 1312 C C . ASP A 1 166 ? -6.254 11.032 -5.716 1.00 96.94 166 ASP A C 1
ATOM 1314 O O . ASP A 1 166 ? -7.019 10.556 -6.553 1.00 96.94 166 ASP A O 1
ATOM 1318 N N . GLN A 1 167 ? -6.338 12.319 -5.351 1.00 95.06 167 GLN A N 1
ATOM 1319 C CA . GLN A 1 167 ? -7.366 13.218 -5.897 1.00 95.06 167 GLN A CA 1
ATOM 1320 C C . GLN A 1 167 ? -7.248 13.500 -7.400 1.00 95.06 167 GLN A C 1
ATOM 1322 O O . GLN A 1 167 ? -8.196 14.005 -7.991 1.00 95.06 167 GLN A O 1
ATOM 1327 N N . THR A 1 168 ? -6.099 13.229 -8.025 1.00 94.50 168 THR A N 1
ATOM 1328 C CA . THR A 1 168 ? -5.971 13.357 -9.481 1.00 94.50 168 THR A CA 1
ATOM 1329 C C . THR A 1 168 ? -6.489 12.127 -10.219 1.00 94.50 168 THR A C 1
ATOM 1331 O O . THR A 1 168 ? -6.764 12.223 -11.410 1.00 94.50 168 THR A O 1
ATOM 1334 N N . GLY A 1 169 ? -6.601 10.983 -9.534 1.00 96.50 169 GLY A N 1
ATOM 1335 C CA . GLY A 1 169 ? -6.981 9.702 -10.124 1.00 96.50 169 GLY A CA 1
ATOM 1336 C C . GLY A 1 169 ? -5.842 8.955 -10.827 1.00 96.50 169 GLY A C 1
ATOM 1337 O O . GLY A 1 169 ? -6.056 7.834 -11.270 1.00 96.50 169 GLY A O 1
ATOM 1338 N N . TYR A 1 170 ? -4.636 9.531 -10.917 1.00 96.75 170 TYR A N 1
ATOM 1339 C CA . TYR A 1 170 ? -3.512 8.938 -11.662 1.00 96.75 170 TYR A CA 1
ATOM 1340 C C . TYR A 1 170 ? -2.412 8.371 -10.764 1.00 96.75 170 TYR A C 1
ATOM 1342 O O . TYR A 1 170 ? -1.634 7.512 -11.200 1.00 96.75 170 TYR A O 1
ATOM 1350 N N . TRP A 1 171 ? -2.316 8.842 -9.515 1.00 97.44 171 TRP A N 1
ATOM 1351 C CA . TRP A 1 171 ? -1.362 8.304 -8.555 1.00 97.44 171 TRP A CA 1
ATOM 1352 C C . TRP A 1 171 ? -2.026 7.242 -7.681 1.00 97.44 171 TRP A C 1
ATOM 1354 O O . TRP A 1 171 ? -2.848 7.536 -6.818 1.00 97.44 171 TRP A O 1
ATOM 1364 N N . ASN A 1 172 ? -1.617 5.993 -7.878 1.00 98.31 172 ASN A N 1
ATOM 1365 C CA . ASN A 1 172 ? -1.906 4.881 -6.993 1.00 98.31 172 ASN A CA 1
ATOM 1366 C C . ASN A 1 172 ? -0.943 4.903 -5.793 1.00 98.31 172 ASN A C 1
ATOM 1368 O O . ASN A 1 172 ? 0.205 4.443 -5.868 1.00 98.31 172 ASN A O 1
ATOM 1372 N N . ILE A 1 173 ? -1.439 5.407 -4.667 1.00 98.19 173 ILE A N 1
ATOM 1373 C CA . ILE A 1 173 ? -0.726 5.504 -3.388 1.00 98.19 173 ILE A CA 1
ATOM 1374 C C . ILE A 1 173 ? -0.330 4.107 -2.885 1.00 98.19 173 ILE A C 1
ATOM 1376 O O . ILE A 1 173 ? 0.737 3.947 -2.298 1.00 98.19 173 ILE A O 1
ATOM 1380 N N . SER A 1 174 ? -1.129 3.075 -3.182 1.00 97.75 174 SER A N 1
ATOM 1381 C CA . SER A 1 174 ? -0.846 1.677 -2.829 1.00 97.75 174 SER A CA 1
ATOM 1382 C C . SER A 1 174 ? -0.075 0.899 -3.903 1.00 97.75 174 SER A C 1
ATOM 1384 O O . SER A 1 174 ? -0.031 -0.326 -3.846 1.00 97.75 174 SER A O 1
ATOM 1386 N N . SER A 1 175 ? 0.554 1.565 -4.878 1.00 96.25 175 SER A N 1
ATOM 1387 C CA . SER A 1 175 ? 1.274 0.903 -5.988 1.00 96.25 175 SER A CA 1
ATOM 1388 C C . SER A 1 175 ? 2.406 -0.041 -5.561 1.00 96.25 175 SER A C 1
ATOM 1390 O O . SER A 1 175 ? 2.790 -0.916 -6.335 1.00 96.25 175 SER A O 1
ATOM 1392 N N . GLY A 1 176 ? 2.938 0.115 -4.344 1.00 93.62 176 GLY A N 1
ATOM 1393 C CA . GLY A 1 176 ? 3.946 -0.780 -3.768 1.00 93.62 176 GLY A CA 1
ATOM 1394 C C . GLY A 1 176 ? 3.384 -2.009 -3.043 1.00 93.62 176 GLY A C 1
ATOM 1395 O O . GLY A 1 176 ? 4.154 -2.905 -2.702 1.00 93.62 176 GLY A O 1
ATOM 1396 N N . ILE A 1 177 ? 2.073 -2.069 -2.790 1.00 95.38 177 ILE A N 1
ATOM 1397 C CA . ILE A 1 177 ? 1.450 -3.157 -2.031 1.00 95.38 177 ILE A CA 1
ATOM 1398 C C . ILE A 1 177 ? 1.174 -4.331 -2.970 1.00 95.38 177 ILE A C 1
ATOM 1400 O O . ILE A 1 177 ? 0.397 -4.223 -3.918 1.00 95.38 177 ILE A O 1
ATOM 1404 N N . SER A 1 178 ? 1.807 -5.471 -2.692 1.00 92.44 178 SER A N 1
ATOM 1405 C CA . SER A 1 178 ? 1.561 -6.714 -3.426 1.00 92.44 178 SER A CA 1
ATOM 1406 C C . SER A 1 178 ? 0.261 -7.389 -2.975 1.00 92.44 178 SER A C 1
ATOM 1408 O O . SER A 1 178 ? -0.246 -7.145 -1.874 1.00 92.44 178 SER A O 1
ATOM 1410 N N . LYS A 1 179 ? -0.274 -8.289 -3.808 1.00 91.50 179 LYS A N 1
ATOM 1411 C CA . LYS A 1 179 ? -1.458 -9.081 -3.446 1.00 91.50 179 LYS A CA 1
ATOM 1412 C C . LYS A 1 179 ? -1.168 -9.972 -2.238 1.00 91.50 179 LYS A C 1
ATOM 1414 O O . LYS A 1 179 ? -2.000 -10.104 -1.345 1.00 91.50 179 LYS A O 1
ATOM 1419 N N . GLU A 1 180 ? 0.021 -10.558 -2.207 1.00 89.94 180 GLU A N 1
ATOM 1420 C CA . GLU A 1 180 ? 0.485 -11.487 -1.177 1.00 89.94 180 GLU A CA 1
ATOM 1421 C C . GLU A 1 180 ? 0.611 -10.773 0.166 1.00 89.94 180 GLU A C 1
ATOM 1423 O O . GLU A 1 180 ? 0.106 -11.246 1.184 1.00 89.94 180 GLU A O 1
ATOM 1428 N N . SER A 1 181 ? 1.217 -9.586 0.142 1.00 92.69 181 SER A N 1
ATOM 1429 C CA . SER A 1 181 ? 1.319 -8.693 1.290 1.00 92.69 181 SER A CA 1
ATOM 1430 C C . SER A 1 181 ? -0.050 -8.354 1.865 1.00 92.69 181 SER A C 1
ATOM 1432 O O . SER A 1 181 ? -0.245 -8.445 3.075 1.00 92.69 181 SER A O 1
ATOM 1434 N N . LEU A 1 182 ? -1.018 -8.001 1.012 1.00 95.56 182 LEU A N 1
ATOM 1435 C CA . LEU A 1 182 ? -2.366 -7.685 1.472 1.00 95.56 182 LEU A CA 1
ATOM 1436 C C . LEU A 1 182 ? -3.054 -8.902 2.102 1.00 95.56 182 LEU A C 1
ATOM 1438 O O . LEU A 1 182 ? -3.654 -8.765 3.163 1.00 95.56 182 LEU A O 1
ATOM 1442 N N . VAL A 1 183 ? -2.955 -10.091 1.500 1.00 93.44 183 VAL A N 1
ATOM 1443 C CA . VAL A 1 183 ? -3.543 -11.326 2.059 1.00 93.44 183 VAL A CA 1
ATOM 1444 C C . VAL A 1 183 ? -2.957 -11.654 3.437 1.00 93.44 183 VAL A C 1
ATOM 1446 O O . VAL A 1 183 ? -3.706 -11.942 4.376 1.00 93.44 183 VAL A O 1
ATOM 1449 N N . LEU A 1 184 ? -1.635 -11.544 3.581 1.00 93.19 184 LEU A N 1
ATOM 1450 C CA . LEU A 1 184 ? -0.943 -11.730 4.857 1.00 93.19 184 LEU A CA 1
ATOM 1451 C C . LEU A 1 184 ? -1.411 -10.717 5.903 1.00 93.19 184 LEU A C 1
ATOM 1453 O O . LEU A 1 184 ? -1.817 -11.103 6.997 1.00 93.19 184 LEU A O 1
ATOM 1457 N N . VAL A 1 185 ? -1.437 -9.431 5.548 1.00 95.62 185 VAL A N 1
ATOM 1458 C CA . VAL A 1 185 ? -1.917 -8.362 6.433 1.00 95.62 185 VAL A CA 1
ATOM 1459 C C . VAL A 1 185 ? -3.355 -8.608 6.871 1.00 95.62 185 VAL A C 1
ATOM 1461 O O . VAL A 1 185 ? -3.647 -8.503 8.059 1.00 95.62 185 VAL A O 1
ATOM 1464 N N . LYS A 1 186 ? -4.259 -8.975 5.956 1.00 96.94 186 LYS A N 1
ATOM 1465 C CA . LYS A 1 186 ? -5.657 -9.277 6.295 1.00 96.94 186 LYS A CA 1
ATOM 1466 C C . LYS A 1 186 ? -5.758 -10.434 7.287 1.00 96.94 186 LYS A C 1
ATOM 1468 O O . LYS A 1 186 ? -6.522 -10.352 8.250 1.00 96.94 186 LYS A O 1
ATOM 1473 N N . THR A 1 187 ? -4.967 -11.484 7.095 1.00 94.94 187 THR A N 1
ATOM 1474 C CA . THR A 1 187 ? -4.927 -12.645 7.997 1.00 94.94 187 THR A CA 1
ATOM 1475 C C . THR A 1 187 ? -4.402 -12.259 9.383 1.00 94.94 187 THR A C 1
ATOM 1477 O O . THR A 1 187 ? -5.002 -12.596 10.406 1.00 94.94 187 THR A O 1
ATOM 1480 N N . ASP A 1 188 ? -3.312 -11.498 9.438 1.00 94.38 188 ASP A N 1
ATOM 1481 C CA . ASP A 1 188 ? -2.673 -11.066 10.683 1.00 94.38 188 ASP A CA 1
ATOM 1482 C C . ASP A 1 188 ? -3.528 -10.060 11.455 1.00 94.38 188 ASP A C 1
ATOM 1484 O O . ASP A 1 188 ? -3.623 -10.134 12.684 1.00 94.38 188 ASP A O 1
ATOM 1488 N N . LEU A 1 189 ? -4.186 -9.138 10.751 1.00 97.31 189 LEU A N 1
ATOM 1489 C CA . LEU A 1 189 ? -5.130 -8.194 11.340 1.00 97.31 189 LEU A CA 1
ATOM 1490 C C . LEU A 1 189 ? -6.371 -8.906 11.869 1.00 97.31 189 LEU A C 1
ATOM 1492 O O . LEU A 1 189 ? -6.810 -8.592 12.972 1.00 97.31 189 LEU A O 1
ATOM 1496 N N . SER A 1 190 ? -6.894 -9.900 11.146 1.00 97.31 190 SER A N 1
ATOM 1497 C CA . SER A 1 190 ? -8.033 -10.709 11.607 1.00 97.31 190 SER A CA 1
ATOM 1498 C C . SER A 1 190 ? -7.725 -11.404 12.933 1.00 97.31 190 SER A C 1
ATOM 1500 O O . SER A 1 190 ? -8.542 -11.371 13.850 1.00 97.31 190 SER A O 1
ATOM 1502 N N . ARG A 1 191 ? -6.514 -11.959 13.079 1.00 95.06 191 ARG A N 1
ATOM 1503 C CA . ARG A 1 191 ? -6.034 -12.524 14.351 1.00 95.06 191 ARG A CA 1
ATOM 1504 C C . ARG A 1 191 ? -5.820 -11.449 15.415 1.00 95.06 191 ARG A C 1
ATOM 1506 O O . ARG A 1 191 ? -6.202 -11.624 16.563 1.00 95.06 191 ARG A O 1
ATOM 1513 N N . SER A 1 192 ? -5.245 -10.311 15.037 1.00 96.50 192 SER A N 1
ATOM 1514 C CA . SER A 1 192 ? -5.010 -9.198 15.963 1.00 96.50 192 SER A CA 1
ATOM 1515 C C . SER A 1 192 ? -6.316 -8.640 16.532 1.00 96.50 192 SER A C 1
ATOM 1517 O O . SER A 1 192 ? -6.367 -8.273 17.701 1.00 96.50 192 SER A O 1
ATOM 1519 N N . LEU A 1 193 ? -7.388 -8.624 15.736 1.00 97.50 193 LEU A N 1
ATOM 1520 C CA . LEU A 1 193 ? -8.715 -8.167 16.142 1.00 97.50 193 LEU A CA 1
ATOM 1521 C C . LEU A 1 193 ? -9.324 -9.006 17.274 1.00 97.50 193 LEU A C 1
ATOM 1523 O O . LEU A 1 193 ? -10.059 -8.443 18.085 1.00 97.50 193 LEU A O 1
ATOM 1527 N N . THR A 1 194 ? -9.011 -10.304 17.379 1.00 96.81 194 THR A N 1
ATOM 1528 C CA . THR A 1 194 ? -9.577 -11.175 18.430 1.00 96.81 194 THR A CA 1
ATOM 1529 C C . THR A 1 194 ? -9.004 -10.892 19.815 1.00 96.81 194 THR A C 1
ATOM 1531 O O . THR A 1 194 ? -9.640 -11.209 20.814 1.00 96.81 194 THR A O 1
ATOM 1534 N N . VAL A 1 195 ? -7.809 -10.303 19.874 1.00 96.19 195 VAL A N 1
ATOM 1535 C CA . VAL A 1 195 ? -7.105 -9.938 21.116 1.00 96.19 195 VAL A CA 1
ATOM 1536 C C . VAL A 1 195 ? -6.994 -8.420 21.293 1.00 96.19 195 VAL A C 1
ATOM 1538 O O . VAL A 1 195 ? -6.386 -7.932 22.243 1.00 96.19 195 VAL A O 1
ATOM 1541 N N . LEU A 1 196 ? -7.585 -7.642 20.382 1.00 95.56 196 LEU A N 1
ATOM 1542 C CA . LEU A 1 196 ? -7.528 -6.187 20.413 1.00 95.56 196 LEU A CA 1
ATOM 1543 C C . LEU A 1 196 ? -8.324 -5.647 21.611 1.00 95.56 196 LEU A C 1
ATOM 1545 O O . LEU A 1 196 ? -9.557 -5.694 21.627 1.00 95.56 196 LEU A O 1
ATOM 1549 N N . GLY A 1 197 ? -7.605 -5.084 22.582 1.00 91.75 197 GLY A N 1
ATOM 1550 C CA . GLY A 1 197 ? -8.153 -4.587 23.848 1.00 91.75 197 GLY A CA 1
ATOM 1551 C C . GLY A 1 197 ? -7.767 -5.435 25.061 1.00 91.75 197 GLY A C 1
ATOM 1552 O O . GLY A 1 197 ? -7.986 -4.994 26.185 1.00 91.75 197 GLY A O 1
ATOM 1553 N N . ASP A 1 198 ? -7.156 -6.604 24.850 1.00 95.31 198 ASP A N 1
ATOM 1554 C CA . ASP A 1 198 ? -6.507 -7.363 25.918 1.00 95.31 198 ASP A CA 1
ATOM 1555 C C . ASP A 1 198 ? -5.187 -6.679 26.308 1.00 95.31 198 ASP A C 1
ATOM 1557 O O . ASP A 1 198 ? -4.306 -6.459 25.471 1.00 95.31 198 ASP A O 1
ATOM 1561 N N . CYS A 1 199 ? -5.046 -6.330 27.589 1.00 91.19 199 CYS A N 1
ATOM 1562 C CA . CYS A 1 199 ? -3.846 -5.682 28.106 1.00 91.19 199 CYS A CA 1
ATOM 1563 C C . CYS A 1 199 ? -2.614 -6.588 28.027 1.00 91.19 199 CYS A C 1
ATOM 1565 O O . CYS A 1 199 ? -1.510 -6.083 27.834 1.00 91.19 199 CYS A O 1
ATOM 1567 N N . LEU A 1 200 ? -2.797 -7.909 28.114 1.00 94.25 200 LEU A N 1
ATOM 1568 C CA . LEU A 1 200 ? -1.707 -8.879 28.026 1.00 94.25 200 LEU A CA 1
ATOM 1569 C C . LEU A 1 200 ? -1.193 -9.042 26.591 1.00 94.25 200 LEU A C 1
ATOM 1571 O O . LEU A 1 200 ? -0.053 -9.447 26.393 1.00 94.25 200 LEU A O 1
ATOM 1575 N N . ALA A 1 201 ? -2.005 -8.693 25.589 1.00 94.00 201 ALA A N 1
ATOM 1576 C CA . ALA A 1 201 ? -1.632 -8.769 24.178 1.00 94.00 201 ALA A CA 1
ATOM 1577 C C . ALA A 1 201 ? -0.974 -7.483 23.648 1.00 94.00 201 ALA A C 1
ATOM 1579 O O . ALA A 1 201 ? -0.523 -7.456 22.501 1.00 94.00 201 ALA A O 1
ATOM 1580 N N . PHE A 1 202 ? -0.924 -6.406 24.444 1.00 93.81 202 PHE A N 1
ATOM 1581 C CA . PHE A 1 202 ? -0.460 -5.095 23.982 1.00 93.81 202 PHE A CA 1
ATOM 1582 C C . PHE A 1 202 ? 0.967 -5.145 23.423 1.00 93.81 202 PHE A C 1
ATOM 1584 O O . PHE A 1 202 ? 1.224 -4.646 22.322 1.00 93.81 202 PHE A O 1
ATOM 1591 N N . ASP A 1 203 ? 1.876 -5.798 24.146 1.00 93.31 203 ASP A N 1
ATOM 1592 C CA . ASP A 1 203 ? 3.280 -5.897 23.757 1.00 93.31 203 ASP A CA 1
ATOM 1593 C C . ASP A 1 203 ? 3.426 -6.666 22.440 1.00 93.31 203 ASP A C 1
ATOM 1595 O O . ASP A 1 203 ? 4.048 -6.169 21.500 1.00 93.31 203 ASP A O 1
ATOM 1599 N N . THR A 1 204 ? 2.759 -7.811 22.305 1.00 91.75 204 THR A N 1
ATOM 1600 C CA . THR A 1 204 ? 2.771 -8.623 21.078 1.00 91.75 204 THR A CA 1
ATOM 1601 C C . THR A 1 204 ? 2.131 -7.927 19.876 1.00 91.75 204 THR A C 1
ATOM 1603 O O . THR A 1 204 ? 2.513 -8.161 18.721 1.00 91.75 204 THR A O 1
ATOM 1606 N N . LEU A 1 205 ? 1.148 -7.055 20.106 1.00 93.94 205 LEU A N 1
ATOM 1607 C CA . LEU A 1 205 ? 0.503 -6.294 19.040 1.00 93.94 205 LEU A CA 1
ATOM 1608 C C . LEU A 1 205 ? 1.366 -5.121 18.561 1.00 93.94 205 LEU A C 1
ATOM 1610 O O . LEU A 1 205 ? 1.483 -4.931 17.345 1.00 93.94 205 LEU A O 1
ATOM 1614 N N . PHE A 1 206 ? 1.967 -4.359 19.481 1.00 95.12 206 PHE A N 1
ATOM 1615 C CA . PHE A 1 206 ? 2.527 -3.038 19.173 1.00 95.12 206 PHE A CA 1
ATOM 1616 C C . PHE A 1 206 ? 3.995 -2.838 19.569 1.00 95.12 206 PHE A C 1
ATOM 1618 O O . PHE A 1 206 ? 4.627 -1.906 19.075 1.00 95.12 206 PHE A O 1
ATOM 1625 N N . LEU A 1 207 ? 4.589 -3.654 20.436 1.00 92.06 207 LEU A N 1
ATOM 1626 C CA . LEU A 1 207 ? 5.963 -3.430 20.904 1.00 92.06 207 LEU A CA 1
ATOM 1627 C C . LEU A 1 207 ? 6.956 -4.436 20.331 1.00 92.06 207 LEU A C 1
ATOM 1629 O O . LEU A 1 207 ? 8.013 -4.014 19.847 1.00 92.06 207 LEU A O 1
ATOM 1633 N N . GLU A 1 208 ? 6.603 -5.718 20.343 1.00 90.69 208 GLU A N 1
ATOM 1634 C CA . GLU A 1 208 ? 7.440 -6.821 19.884 1.00 90.69 208 GLU A CA 1
ATOM 1635 C C . GLU A 1 208 ? 7.657 -6.752 18.374 1.00 90.69 208 GLU A C 1
ATOM 1637 O O . GLU A 1 208 ? 6.722 -6.559 17.594 1.00 90.69 208 GLU A O 1
ATOM 1642 N N . ARG A 1 209 ? 8.912 -6.918 17.949 1.00 85.75 209 ARG A N 1
ATOM 1643 C CA . ARG A 1 209 ? 9.231 -7.116 16.535 1.00 85.75 209 ARG A CA 1
ATOM 1644 C C . ARG A 1 209 ? 9.074 -8.590 16.216 1.00 85.75 209 ARG A C 1
ATOM 1646 O O . ARG A 1 209 ? 9.748 -9.427 16.809 1.00 85.75 209 ARG A O 1
ATOM 1653 N N . HIS A 1 210 ? 8.203 -8.889 15.267 1.00 80.69 210 HIS A N 1
ATOM 1654 C CA . HIS A 1 210 ? 7.993 -10.246 14.797 1.00 80.69 210 HIS A CA 1
ATOM 1655 C C . HIS A 1 210 ? 9.176 -10.603 13.906 1.00 80.69 210 HIS A C 1
ATOM 1657 O O . HIS A 1 210 ? 9.431 -9.953 12.890 1.00 80.69 210 HIS A O 1
ATOM 1663 N N . HIS A 1 211 ? 9.955 -11.597 14.322 1.00 69.69 211 HIS A N 1
ATOM 1664 C CA . HIS A 1 211 ? 11.077 -12.053 13.522 1.00 69.69 211 HIS A CA 1
ATOM 1665 C C . HIS A 1 211 ? 10.547 -12.772 12.281 1.00 69.69 211 HIS A C 1
ATOM 1667 O O . HIS A 1 211 ? 9.719 -13.681 12.373 1.00 69.69 211 HIS A O 1
ATOM 1673 N N . PHE A 1 212 ? 11.068 -12.398 11.110 1.00 67.62 212 PHE A N 1
ATOM 1674 C CA . PHE A 1 212 ? 10.705 -13.038 9.844 1.00 67.62 212 PHE A CA 1
ATOM 1675 C C . PHE A 1 212 ? 10.828 -14.569 9.934 1.00 67.62 212 PHE A C 1
ATOM 1677 O O . PHE A 1 212 ? 9.928 -15.287 9.505 1.00 67.62 212 PHE A O 1
ATOM 1684 N N . PHE A 1 213 ? 11.890 -15.055 10.591 1.00 68.12 213 PHE A N 1
ATOM 1685 C CA . PHE A 1 213 ? 12.211 -16.476 10.773 1.00 68.12 213 PHE A CA 1
ATOM 1686 C C . PHE A 1 213 ? 11.355 -17.240 11.799 1.00 68.12 213 PHE A C 1
ATOM 1688 O O . PHE A 1 213 ? 11.538 -18.444 11.945 1.00 68.12 213 PHE A O 1
ATOM 1695 N N . SER A 1 214 ? 10.418 -16.580 12.483 1.00 74.06 214 SER A N 1
ATOM 1696 C CA . SER A 1 214 ? 9.435 -17.238 13.360 1.00 74.06 214 SER A CA 1
ATOM 1697 C C . SER A 1 214 ? 7.990 -17.089 12.875 1.00 74.06 214 SER A C 1
ATOM 1699 O O . SER A 1 214 ? 7.067 -17.461 13.592 1.00 74.06 214 SER A O 1
ATOM 1701 N N . SER A 1 215 ? 7.784 -16.496 11.696 1.00 79.19 215 SER A N 1
ATOM 1702 C CA . SER A 1 215 ? 6.459 -16.138 11.170 1.00 79.19 215 SER A CA 1
ATOM 1703 C C . SER A 1 215 ? 5.904 -17.123 10.126 1.00 79.19 215 SER A C 1
ATOM 1705 O O . SER A 1 215 ? 4.752 -16.987 9.727 1.00 79.19 215 SER A O 1
ATOM 1707 N N . PHE A 1 216 ? 6.704 -18.092 9.670 1.00 84.81 216 PHE A N 1
ATOM 1708 C CA . PHE A 1 216 ? 6.375 -19.050 8.610 1.00 84.81 216 PHE A CA 1
ATOM 1709 C C . PHE A 1 216 ? 6.878 -20.455 8.962 1.00 84.81 216 PHE A C 1
ATOM 1711 O O . PHE A 1 216 ? 7.877 -20.608 9.660 1.00 84.81 216 PHE A O 1
ATOM 1718 N N . ASP A 1 217 ? 6.224 -21.486 8.426 1.00 87.38 217 ASP A N 1
ATOM 1719 C CA . ASP A 1 217 ? 6.601 -22.887 8.673 1.00 87.38 217 ASP A CA 1
ATOM 1720 C C . ASP A 1 217 ? 7.836 -23.329 7.868 1.00 87.38 217 ASP A C 1
ATOM 1722 O O . ASP A 1 217 ? 8.583 -24.220 8.276 1.00 87.38 217 ASP A O 1
ATOM 1726 N N . HIS A 1 218 ? 8.066 -22.701 6.710 1.00 87.88 218 HIS A N 1
ATOM 1727 C CA . HIS A 1 218 ? 9.134 -23.063 5.783 1.00 87.88 218 HIS A CA 1
ATOM 1728 C C . HIS A 1 218 ? 9.934 -21.844 5.323 1.00 87.88 218 HIS A C 1
ATOM 1730 O O . HIS A 1 218 ? 9.372 -20.817 4.945 1.00 87.88 218 HIS A O 1
ATOM 1736 N N . TYR A 1 219 ? 11.259 -22.005 5.274 1.00 87.69 219 TYR A N 1
ATOM 1737 C CA . TYR A 1 219 ? 12.196 -20.967 4.853 1.00 87.69 219 TYR A CA 1
ATOM 1738 C C . TYR A 1 219 ? 13.112 -21.467 3.745 1.00 87.69 219 TYR A C 1
ATOM 1740 O O . TYR A 1 219 ? 13.832 -22.451 3.908 1.00 87.69 219 TYR A O 1
ATOM 1748 N N . PHE A 1 220 ? 13.133 -20.732 2.636 1.00 88.31 220 PHE A N 1
ATOM 1749 C CA . PHE A 1 220 ? 14.033 -20.977 1.516 1.00 88.31 220 PHE A CA 1
ATOM 1750 C C . PHE A 1 220 ? 14.906 -19.746 1.302 1.00 88.31 220 PHE A C 1
ATOM 1752 O O . PHE A 1 220 ? 14.404 -18.651 1.054 1.00 88.31 220 PHE A O 1
ATOM 1759 N N . ARG A 1 221 ? 16.227 -19.922 1.384 1.00 89.19 221 ARG A N 1
ATOM 1760 C CA . ARG A 1 221 ? 17.188 -18.861 1.076 1.00 89.19 221 ARG A CA 1
ATOM 1761 C C . ARG A 1 221 ? 17.723 -19.061 -0.335 1.00 89.19 221 ARG A C 1
ATOM 1763 O O . ARG A 1 221 ? 18.470 -20.003 -0.584 1.00 89.19 221 ARG A O 1
ATOM 1770 N N . LEU A 1 222 ? 17.377 -18.148 -1.237 1.00 88.44 222 LEU A N 1
ATOM 1771 C CA . LEU A 1 222 ? 17.982 -18.078 -2.563 1.00 88.44 222 LEU A CA 1
ATOM 1772 C C . LEU A 1 222 ? 19.227 -17.187 -2.503 1.00 88.44 222 LEU A C 1
ATOM 1774 O O . LEU A 1 222 ? 19.124 -15.993 -2.232 1.00 88.44 222 LEU A O 1
ATOM 1778 N N . VAL A 1 223 ? 20.400 -17.769 -2.752 1.00 88.69 223 VAL A N 1
ATOM 1779 C CA . VAL A 1 223 ? 21.663 -17.027 -2.852 1.00 88.69 223 VAL A CA 1
ATOM 1780 C C . VAL A 1 223 ? 22.036 -16.905 -4.323 1.00 88.69 223 VAL A C 1
ATOM 1782 O O . VAL A 1 223 ? 22.252 -17.908 -5.001 1.00 88.69 223 VAL A O 1
ATOM 1785 N N . LEU A 1 224 ? 22.106 -15.672 -4.818 1.00 86.19 224 LEU A N 1
ATOM 1786 C CA . LEU A 1 224 ? 22.586 -15.383 -6.165 1.00 86.19 224 LEU A CA 1
ATOM 1787 C C . LEU A 1 224 ? 24.093 -15.135 -6.106 1.00 86.19 224 LEU A C 1
ATOM 1789 O O . LEU A 1 224 ? 24.541 -14.226 -5.409 1.00 86.19 224 LEU A O 1
ATOM 1793 N N . THR A 1 225 ? 24.878 -15.935 -6.832 1.00 90.06 225 THR A N 1
ATOM 1794 C CA . THR A 1 225 ? 26.302 -15.631 -7.035 1.00 90.06 225 THR A CA 1
ATOM 1795 C C . THR A 1 225 ? 26.445 -14.348 -7.866 1.00 90.06 225 THR A C 1
ATOM 1797 O O . THR A 1 225 ? 25.506 -13.992 -8.590 1.00 90.06 225 THR A O 1
ATOM 1800 N N . PRO A 1 226 ? 27.590 -13.645 -7.813 1.00 89.12 226 PRO A N 1
ATOM 1801 C CA . PRO A 1 226 ? 27.813 -12.447 -8.625 1.00 89.12 226 PRO A CA 1
ATOM 1802 C C . PRO A 1 226 ? 27.581 -12.670 -10.128 1.00 89.12 226 PRO A C 1
ATOM 1804 O O . PRO A 1 226 ? 27.030 -11.805 -10.813 1.00 89.12 226 PRO A O 1
ATOM 1807 N N . GLU A 1 227 ? 27.937 -13.847 -10.644 1.00 91.19 227 GLU A N 1
ATOM 1808 C CA . GLU A 1 227 ? 27.738 -14.227 -12.045 1.00 91.19 227 GLU A CA 1
ATOM 1809 C C . GLU A 1 227 ? 26.249 -14.394 -12.365 1.00 91.19 227 GLU A C 1
ATOM 1811 O O . GLU A 1 227 ? 25.762 -13.846 -13.356 1.00 91.19 227 GLU A O 1
ATOM 1816 N N . ASN A 1 228 ? 25.508 -15.090 -11.496 1.00 89.06 228 ASN A N 1
ATOM 1817 C CA . ASN A 1 228 ? 24.067 -15.283 -11.647 1.00 89.06 228 ASN A CA 1
ATOM 1818 C C . ASN A 1 228 ? 23.311 -13.958 -11.544 1.00 89.06 228 ASN A C 1
ATOM 1820 O O . ASN A 1 228 ? 22.400 -13.715 -12.332 1.00 89.06 228 ASN A O 1
ATOM 1824 N N . LEU A 1 229 ? 23.711 -13.083 -10.618 1.00 87.25 229 LEU A N 1
ATOM 1825 C CA . LEU A 1 229 ? 23.153 -11.741 -10.489 1.00 87.25 229 LEU A CA 1
ATOM 1826 C C . LEU A 1 229 ? 23.408 -10.921 -11.759 1.00 87.25 229 LEU A C 1
ATOM 1828 O O . LEU A 1 229 ? 22.484 -10.330 -12.308 1.00 87.25 229 LEU A O 1
ATOM 1832 N N . THR A 1 230 ? 24.638 -10.938 -12.275 1.00 87.00 230 THR A N 1
ATOM 1833 C CA . THR A 1 230 ? 24.989 -10.233 -13.516 1.00 87.00 230 THR A CA 1
ATOM 1834 C C . THR A 1 230 ? 24.192 -10.757 -14.710 1.00 87.00 230 THR A C 1
ATOM 1836 O O . THR A 1 230 ? 23.745 -9.971 -15.542 1.00 87.00 230 THR A O 1
ATOM 1839 N N . SER A 1 231 ? 24.006 -12.076 -14.801 1.00 87.56 231 SER A N 1
ATOM 1840 C CA . SER A 1 231 ? 23.193 -12.710 -15.841 1.00 87.56 231 SER A CA 1
ATOM 1841 C C . SER A 1 231 ? 21.727 -12.285 -15.734 1.00 87.56 231 SER A C 1
ATOM 1843 O O . SER A 1 231 ? 21.150 -11.801 -16.706 1.00 87.56 231 SER A O 1
ATOM 1845 N N . LEU A 1 232 ? 21.157 -12.354 -14.526 1.00 86.94 232 LEU A N 1
ATOM 1846 C CA . LEU A 1 232 ? 19.783 -11.949 -14.245 1.00 86.94 232 LEU A CA 1
ATOM 1847 C C . LEU A 1 232 ? 19.541 -10.491 -14.650 1.00 86.94 232 LEU A C 1
ATOM 1849 O O . LEU A 1 232 ? 18.600 -10.204 -15.383 1.00 86.94 232 LEU A O 1
ATOM 1853 N N . LEU A 1 233 ? 20.425 -9.579 -14.243 1.00 84.44 233 LEU A N 1
ATOM 1854 C CA . LEU A 1 233 ? 20.306 -8.143 -14.508 1.00 84.44 233 LEU A CA 1
ATOM 1855 C C . LEU A 1 233 ? 20.434 -7.760 -15.994 1.00 84.44 233 LEU A C 1
ATOM 1857 O O . LEU A 1 233 ? 20.102 -6.626 -16.347 1.00 84.44 233 LEU A O 1
ATOM 1861 N N . LYS A 1 234 ? 20.905 -8.673 -16.854 1.00 82.94 234 LYS A N 1
ATOM 1862 C CA . LYS A 1 234 ? 20.966 -8.502 -18.317 1.00 82.94 234 LYS A CA 1
ATOM 1863 C C . LYS A 1 234 ? 19.714 -9.002 -19.039 1.00 82.94 234 LYS A C 1
ATOM 1865 O O . LYS A 1 234 ? 19.616 -8.807 -20.248 1.00 82.94 234 LYS A O 1
ATOM 1870 N N . THR A 1 235 ? 18.781 -9.648 -18.340 1.00 86.44 235 THR A N 1
ATOM 1871 C CA . THR A 1 235 ? 17.567 -10.182 -18.970 1.00 86.44 235 THR A CA 1
ATOM 1872 C C . THR A 1 235 ? 16.706 -9.019 -19.488 1.00 86.44 235 THR A C 1
ATOM 1874 O O . THR A 1 235 ? 16.331 -8.158 -18.686 1.00 86.44 235 THR A O 1
ATOM 1877 N N . PRO A 1 236 ? 16.396 -8.947 -20.801 1.00 82.56 236 PRO A N 1
ATOM 1878 C CA . PRO A 1 236 ? 15.727 -7.781 -21.394 1.00 82.56 236 PRO A CA 1
ATOM 1879 C C . PRO A 1 236 ? 14.372 -7.450 -20.757 1.00 82.56 236 PRO A C 1
ATOM 1881 O O . PRO A 1 236 ? 14.025 -6.291 -20.550 1.00 82.56 236 PRO A O 1
ATOM 1884 N N . ASP A 1 237 ? 13.635 -8.481 -20.356 1.00 82.75 237 ASP A N 1
ATOM 1885 C CA . ASP A 1 237 ? 12.307 -8.395 -19.748 1.00 82.75 237 ASP A CA 1
ATOM 1886 C C . ASP A 1 237 ? 12.292 -7.774 -18.333 1.00 82.75 237 ASP A C 1
ATOM 1888 O O . ASP A 1 237 ? 11.209 -7.538 -17.769 1.00 82.75 237 ASP A O 1
ATOM 1892 N N . LEU A 1 238 ? 13.470 -7.564 -17.738 1.00 86.94 238 LEU A N 1
ATOM 1893 C CA . LEU A 1 238 ? 13.671 -6.871 -16.470 1.00 86.94 238 LEU A CA 1
ATOM 1894 C C . LEU A 1 238 ? 14.067 -5.403 -16.658 1.00 86.94 238 LEU A C 1
ATOM 1896 O O . LEU A 1 238 ? 14.069 -4.690 -15.666 1.00 86.94 238 LEU A O 1
ATOM 1900 N N . LEU A 1 239 ? 14.383 -4.950 -17.878 1.00 85.12 239 LEU A N 1
ATOM 1901 C CA . LEU A 1 239 ? 14.848 -3.580 -18.142 1.00 85.12 239 LEU A CA 1
ATOM 1902 C C . LEU A 1 239 ? 13.698 -2.573 -18.220 1.00 85.12 239 LEU A C 1
ATOM 1904 O O . LEU A 1 239 ? 13.825 -1.449 -17.732 1.00 85.12 239 LEU A O 1
ATOM 1908 N N . ILE A 1 240 ? 12.569 -2.982 -18.800 1.00 86.25 240 ILE A N 1
ATOM 1909 C CA . ILE A 1 240 ? 11.373 -2.142 -18.919 1.00 86.25 240 ILE A CA 1
ATOM 1910 C C . ILE A 1 240 ? 10.938 -1.674 -17.529 1.00 86.25 240 ILE A C 1
ATOM 1912 O O . ILE A 1 240 ? 10.917 -2.461 -16.581 1.00 86.25 240 ILE A O 1
ATOM 1916 N N . ASP A 1 241 ? 10.557 -0.402 -17.415 1.00 89.88 241 ASP A N 1
ATOM 1917 C CA . ASP A 1 241 ? 10.005 0.176 -16.183 1.00 89.88 241 ASP A CA 1
ATOM 1918 C C . ASP A 1 241 ? 10.950 0.107 -14.960 1.00 89.88 241 ASP A C 1
ATOM 1920 O O . ASP A 1 241 ? 10.512 0.036 -13.809 1.00 89.88 241 ASP A O 1
ATOM 1924 N N . THR A 1 242 ? 12.268 0.092 -15.201 1.00 91.06 242 THR A N 1
ATOM 1925 C CA . THR A 1 242 ? 13.299 0.051 -14.153 1.00 91.06 242 THR A CA 1
ATOM 1926 C C . THR A 1 242 ? 14.363 1.122 -14.364 1.00 91.06 242 THR A C 1
ATOM 1928 O O . THR A 1 242 ? 14.764 1.395 -15.494 1.00 91.06 242 THR A O 1
ATOM 1931 N N . VAL A 1 243 ? 14.827 1.744 -13.273 1.00 90.56 243 VAL A N 1
ATOM 1932 C CA . VAL A 1 243 ? 15.873 2.787 -13.336 1.00 90.56 243 VAL A CA 1
ATOM 1933 C C . VAL A 1 243 ? 17.191 2.388 -12.670 1.00 90.56 243 VAL A C 1
ATOM 1935 O O . VAL A 1 243 ? 18.175 3.119 -12.757 1.00 90.56 243 VAL A O 1
ATOM 1938 N N . ASN A 1 244 ? 17.235 1.252 -11.972 1.00 89.25 244 ASN A N 1
ATOM 1939 C CA . ASN A 1 244 ? 18.414 0.794 -11.234 1.00 89.25 244 ASN A CA 1
ATOM 1940 C C . ASN A 1 244 ? 18.391 -0.734 -11.007 1.00 89.25 244 ASN A C 1
ATOM 1942 O O . ASN A 1 244 ? 17.565 -1.456 -11.558 1.00 89.25 244 ASN A O 1
ATOM 1946 N N . GLU A 1 245 ? 19.355 -1.260 -10.250 1.00 87.81 245 GLU A N 1
ATOM 1947 C CA . GLU A 1 245 ? 19.420 -2.688 -9.893 1.00 87.81 245 GLU A CA 1
ATOM 1948 C C . GLU A 1 245 ? 18.309 -3.134 -8.946 1.00 87.81 245 GLU A C 1
ATOM 1950 O O . GLU A 1 245 ? 17.799 -4.244 -9.089 1.00 87.81 245 GLU A O 1
ATOM 1955 N N . ASP A 1 246 ? 17.909 -2.277 -8.010 1.00 88.44 246 ASP A N 1
ATOM 1956 C CA . ASP A 1 246 ? 16.878 -2.605 -7.029 1.00 88.44 246 ASP A CA 1
ATOM 1957 C C . ASP A 1 246 ? 15.522 -2.837 -7.700 1.00 88.44 246 ASP A C 1
ATOM 1959 O O . ASP A 1 246 ? 14.830 -3.798 -7.367 1.00 88.44 246 ASP A O 1
ATOM 1963 N N . ASP A 1 247 ? 15.189 -2.025 -8.701 1.00 90.38 247 ASP A N 1
ATOM 1964 C CA . ASP A 1 247 ? 13.993 -2.179 -9.524 1.00 90.38 247 ASP A CA 1
ATOM 1965 C C . ASP A 1 247 ? 14.009 -3.495 -10.308 1.00 90.38 247 ASP A C 1
ATOM 1967 O O . ASP A 1 247 ? 13.022 -4.234 -10.317 1.00 90.38 247 ASP A O 1
ATOM 1971 N N . ARG A 1 248 ? 15.151 -3.828 -10.923 1.00 89.94 248 ARG A N 1
ATOM 1972 C CA . ARG A 1 248 ? 15.329 -5.083 -11.670 1.00 89.94 248 ARG A CA 1
ATOM 1973 C C . ARG A 1 248 ? 15.171 -6.299 -10.761 1.00 89.94 248 ARG A C 1
ATOM 1975 O O . ARG A 1 248 ? 14.510 -7.270 -11.129 1.00 89.94 248 ARG A O 1
ATOM 1982 N N . LEU A 1 249 ? 15.727 -6.230 -9.553 1.00 89.50 249 LEU A N 1
ATOM 1983 C CA . LEU A 1 249 ? 15.580 -7.273 -8.541 1.00 89.50 249 LEU A CA 1
ATOM 1984 C C . LEU A 1 249 ? 14.140 -7.393 -8.039 1.00 89.50 249 LEU A C 1
ATOM 1986 O O . LEU A 1 249 ? 13.644 -8.511 -7.921 1.00 89.50 249 LEU A O 1
ATOM 1990 N N . ALA A 1 250 ? 13.449 -6.278 -7.795 1.00 88.62 250 ALA A N 1
ATOM 1991 C CA . ALA A 1 250 ? 12.041 -6.286 -7.403 1.00 88.62 250 ALA A CA 1
ATOM 1992 C C . ALA A 1 250 ? 11.155 -6.905 -8.498 1.00 88.62 250 ALA A C 1
ATOM 1994 O O . ALA A 1 250 ? 10.318 -7.762 -8.211 1.00 88.62 250 ALA A O 1
ATOM 1995 N N . ARG A 1 251 ? 11.395 -6.556 -9.768 1.00 89.38 251 ARG A N 1
ATOM 1996 C CA . ARG A 1 251 ? 10.691 -7.133 -10.923 1.00 89.38 251 ARG A CA 1
ATOM 1997 C C . ARG A 1 251 ? 10.976 -8.629 -11.070 1.00 89.38 251 ARG A C 1
ATOM 1999 O O . ARG A 1 251 ? 10.051 -9.408 -11.295 1.00 89.38 251 ARG A O 1
ATOM 2006 N N . SER A 1 252 ? 12.226 -9.054 -10.877 1.00 90.12 252 SER A N 1
ATOM 2007 C CA . SER A 1 252 ? 12.585 -10.476 -10.846 1.00 90.12 252 SER A CA 1
ATOM 2008 C C . SER A 1 252 ? 11.887 -11.221 -9.707 1.00 90.12 252 SER A C 1
ATOM 2010 O O . SER A 1 252 ? 11.375 -12.318 -9.924 1.00 90.12 252 SER A O 1
ATOM 2012 N N . ALA A 1 253 ? 11.855 -10.643 -8.505 1.00 89.56 253 ALA A N 1
ATOM 2013 C CA . ALA A 1 253 ? 11.191 -11.218 -7.341 1.00 89.56 253 ALA A CA 1
ATOM 2014 C C . ALA A 1 253 ? 9.684 -11.386 -7.583 1.00 89.56 253 ALA A C 1
ATOM 2016 O O . ALA A 1 253 ? 9.144 -12.461 -7.337 1.00 89.56 253 ALA A O 1
ATOM 2017 N N . ALA A 1 254 ? 9.023 -10.375 -8.157 1.00 88.88 254 ALA A N 1
ATOM 2018 C CA . ALA A 1 254 ? 7.608 -10.440 -8.517 1.00 88.88 254 ALA A CA 1
ATOM 2019 C C . ALA A 1 254 ? 7.320 -11.542 -9.553 1.00 88.88 254 ALA A C 1
ATOM 2021 O O . ALA A 1 254 ? 6.397 -12.340 -9.379 1.00 88.88 254 ALA A O 1
ATOM 2022 N N . LYS A 1 255 ? 8.145 -11.653 -10.607 1.00 90.00 255 LYS A N 1
ATOM 2023 C CA . LYS A 1 255 ? 8.017 -12.737 -11.599 1.00 90.00 255 LYS A CA 1
ATOM 2024 C C . LYS A 1 255 ? 8.239 -14.112 -10.976 1.00 90.00 255 LYS A C 1
ATOM 2026 O O . LYS A 1 255 ? 7.497 -15.046 -11.276 1.00 90.00 255 LYS A O 1
ATOM 2031 N N . PHE A 1 256 ? 9.241 -14.242 -10.111 1.00 90.56 256 PHE A N 1
ATOM 2032 C CA . PHE A 1 256 ? 9.530 -15.500 -9.434 1.00 90.56 256 PHE A CA 1
ATOM 2033 C C . PHE A 1 256 ? 8.404 -15.889 -8.468 1.00 90.56 256 PHE A C 1
ATOM 2035 O O . PHE A 1 256 ? 7.973 -17.039 -8.480 1.00 90.56 256 PHE A O 1
ATOM 2042 N N . MET A 1 257 ? 7.850 -14.930 -7.721 1.00 89.62 257 MET A N 1
ATOM 2043 C CA . MET A 1 257 ? 6.684 -15.140 -6.862 1.00 89.62 257 MET A CA 1
ATOM 2044 C C . MET A 1 25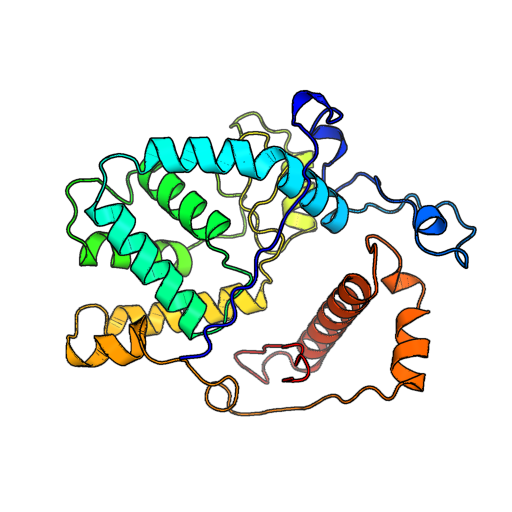7 ? 5.482 -15.657 -7.655 1.00 89.62 257 MET A C 1
ATOM 2046 O O . MET A 1 257 ? 4.883 -16.662 -7.278 1.00 89.62 257 MET A O 1
ATOM 2050 N N . LYS A 1 258 ? 5.184 -15.036 -8.802 1.00 89.44 258 LYS A N 1
ATOM 2051 C CA . LYS A 1 258 ? 4.110 -15.493 -9.691 1.00 89.44 258 LYS A CA 1
ATOM 2052 C C . LYS A 1 258 ? 4.308 -16.953 -10.115 1.00 89.44 258 LYS A C 1
ATOM 2054 O O . LYS A 1 258 ? 3.370 -17.741 -10.070 1.00 89.44 258 LYS A O 1
ATOM 2059 N N . ARG A 1 259 ? 5.539 -17.347 -10.464 1.00 91.31 259 ARG A N 1
ATOM 2060 C CA . ARG A 1 259 ? 5.862 -18.746 -10.802 1.00 91.31 259 ARG A CA 1
ATOM 2061 C C . ARG A 1 259 ? 5.704 -19.695 -9.618 1.00 91.31 259 ARG A C 1
ATOM 2063 O O . ARG A 1 259 ? 5.199 -20.796 -9.804 1.00 91.31 259 ARG A O 1
ATOM 2070 N N . ILE A 1 260 ? 6.115 -19.288 -8.417 1.00 89.81 260 ILE A N 1
ATOM 2071 C CA . ILE A 1 260 ? 5.913 -20.083 -7.197 1.00 89.81 260 ILE A CA 1
ATOM 2072 C C . ILE A 1 260 ? 4.421 -20.352 -6.999 1.00 89.81 260 ILE A C 1
ATOM 2074 O O . ILE A 1 260 ? 4.036 -21.498 -6.786 1.00 89.81 260 ILE A O 1
ATOM 2078 N N . GLN A 1 261 ? 3.586 -19.323 -7.131 1.00 86.94 261 GLN A N 1
ATOM 2079 C CA . GLN A 1 261 ? 2.140 -19.456 -6.996 1.00 86.94 261 GLN A CA 1
ATOM 2080 C C . GLN A 1 261 ? 1.550 -20.384 -8.052 1.00 86.94 261 GLN A C 1
ATOM 2082 O O . GLN A 1 261 ? 0.821 -21.295 -7.687 1.00 86.94 261 GLN A O 1
ATOM 2087 N N . GLU A 1 262 ? 1.902 -20.205 -9.329 1.00 90.19 262 GLU A N 1
ATOM 2088 C CA . GLU A 1 262 ? 1.443 -21.065 -10.431 1.00 90.19 262 GLU A CA 1
ATOM 2089 C C . GLU A 1 262 ? 1.833 -22.541 -10.225 1.00 90.19 262 GLU A C 1
ATOM 2091 O O . GLU A 1 262 ? 1.048 -23.438 -10.526 1.00 90.19 262 GLU A O 1
ATOM 2096 N N . CYS A 1 263 ? 3.030 -22.809 -9.698 1.00 90.38 263 CYS A N 1
ATOM 2097 C CA . CYS A 1 263 ? 3.547 -24.168 -9.521 1.00 90.38 263 CYS A CA 1
ATOM 2098 C C . CYS A 1 263 ? 3.097 -24.844 -8.217 1.00 90.38 263 CYS A C 1
ATOM 2100 O O . CYS A 1 263 ? 3.054 -26.073 -8.147 1.00 90.38 263 CYS A O 1
ATOM 2102 N N . LEU A 1 264 ? 2.816 -24.068 -7.168 1.00 86.88 264 LEU A N 1
ATOM 2103 C CA . LEU A 1 264 ? 2.539 -24.564 -5.814 1.00 86.88 264 LEU A CA 1
ATOM 2104 C C . LEU A 1 264 ? 1.112 -24.237 -5.350 1.00 86.88 264 LEU A C 1
ATOM 2106 O O . LEU A 1 264 ? 0.851 -24.224 -4.146 1.00 86.88 264 LEU A O 1
ATOM 2110 N N . VAL A 1 265 ? 0.188 -24.000 -6.291 1.00 83.06 265 VAL A N 1
ATOM 2111 C CA . VAL A 1 265 ? -1.231 -23.729 -6.005 1.00 83.06 265 VAL A CA 1
ATOM 2112 C C . VAL A 1 265 ? -1.782 -24.755 -5.011 1.00 83.06 265 VAL A C 1
ATOM 2114 O O . VAL A 1 265 ? -1.675 -25.964 -5.222 1.00 83.06 265 VAL A O 1
ATOM 2117 N N . GLY A 1 266 ? -2.373 -24.264 -3.919 1.00 81.75 266 GLY A N 1
ATOM 2118 C CA . GLY A 1 266 ? -3.020 -25.088 -2.895 1.00 81.75 266 GLY A CA 1
ATOM 2119 C C . GLY A 1 266 ? -2.071 -25.876 -1.986 1.00 81.75 266 GLY A C 1
ATOM 2120 O O . GLY A 1 266 ? -2.548 -26.665 -1.178 1.00 81.75 266 GLY A O 1
ATOM 2121 N N . ARG A 1 267 ? -0.746 -25.698 -2.105 1.00 86.62 267 ARG A N 1
ATOM 2122 C CA . ARG A 1 267 ? 0.241 -26.356 -1.225 1.00 86.62 267 ARG A CA 1
ATOM 2123 C C . ARG A 1 267 ? 0.672 -25.512 -0.030 1.00 86.62 267 ARG A C 1
ATOM 2125 O O . ARG A 1 267 ? 1.210 -26.065 0.921 1.00 86.62 267 ARG A O 1
ATOM 2132 N N . PHE A 1 268 ? 0.465 -24.202 -0.096 1.00 84.44 268 PHE A N 1
ATOM 2133 C CA . PHE A 1 268 ? 0.760 -23.262 0.980 1.00 84.44 268 PHE A CA 1
ATOM 2134 C C . PHE A 1 268 ? -0.398 -22.276 1.095 1.00 84.44 268 PHE A C 1
ATOM 2136 O O . PHE A 1 268 ? -0.913 -21.825 0.070 1.00 84.44 268 PHE A O 1
ATOM 2143 N N . ASP A 1 269 ? -0.767 -21.921 2.325 1.00 82.31 269 ASP A N 1
ATOM 2144 C CA . ASP A 1 269 ? -1.801 -20.911 2.574 1.00 82.31 269 ASP A CA 1
ATOM 2145 C C . ASP A 1 269 ? -1.280 -19.503 2.282 1.00 82.31 269 ASP A C 1
ATOM 2147 O O . ASP A 1 269 ? -2.005 -18.654 1.772 1.00 82.31 269 ASP A O 1
ATOM 2151 N N . ASN A 1 270 ? 0.001 -19.263 2.577 1.00 84.06 270 ASN A N 1
ATOM 2152 C CA . ASN A 1 270 ? 0.637 -17.964 2.433 1.00 84.06 270 ASN A CA 1
ATOM 2153 C C . ASN A 1 270 ? 2.082 -18.095 1.941 1.00 84.06 270 ASN A C 1
ATOM 2155 O O . ASN A 1 270 ? 2.780 -19.059 2.252 1.00 84.06 270 ASN A O 1
ATOM 2159 N N . VAL A 1 271 ? 2.553 -17.083 1.211 1.00 86.62 271 VAL A N 1
ATOM 2160 C CA . VAL A 1 271 ? 3.938 -16.985 0.742 1.00 86.62 271 VAL A CA 1
ATOM 2161 C C . VAL A 1 271 ? 4.403 -15.534 0.813 1.00 86.62 271 VAL A C 1
ATOM 2163 O O . VAL A 1 271 ? 3.658 -14.615 0.482 1.00 86.62 271 VAL A O 1
ATOM 2166 N N . ARG A 1 272 ? 5.647 -15.324 1.245 1.00 85.81 272 ARG A N 1
ATOM 2167 C CA . ARG A 1 272 ? 6.295 -14.011 1.280 1.00 85.81 272 ARG A CA 1
ATOM 2168 C C . ARG A 1 272 ? 7.714 -14.139 0.758 1.00 85.81 272 ARG A C 1
ATOM 2170 O O . ARG A 1 272 ? 8.422 -15.084 1.095 1.00 85.81 272 ARG A O 1
ATOM 2177 N N . MET A 1 273 ? 8.131 -13.172 -0.049 1.00 86.62 273 MET A N 1
ATOM 2178 C CA . MET A 1 273 ? 9.511 -13.057 -0.503 1.00 86.62 273 MET A CA 1
ATOM 2179 C C . MET A 1 273 ? 10.081 -11.760 0.023 1.00 86.62 273 MET A C 1
ATOM 2181 O O . MET A 1 273 ? 9.540 -10.687 -0.223 1.00 86.62 273 MET A O 1
ATOM 2185 N N . GLU A 1 274 ? 11.179 -11.879 0.753 1.00 83.50 274 GLU A N 1
ATOM 2186 C CA . GLU A 1 274 ? 11.872 -10.743 1.326 1.00 83.50 274 GLU A CA 1
ATOM 2187 C C . GLU A 1 274 ? 13.299 -10.708 0.806 1.00 83.50 274 GLU A C 1
ATOM 2189 O O . GLU A 1 274 ? 14.022 -11.708 0.826 1.00 83.50 274 GLU A O 1
ATOM 2194 N N . ARG A 1 275 ? 13.711 -9.535 0.325 1.00 83.00 275 ARG A N 1
ATOM 2195 C CA . ARG A 1 275 ? 15.110 -9.300 0.003 1.00 83.00 275 ARG A CA 1
ATOM 2196 C C . ARG A 1 275 ? 15.853 -9.022 1.299 1.00 83.00 275 ARG A C 1
ATOM 2198 O O . ARG A 1 275 ? 15.700 -7.955 1.888 1.00 83.00 275 ARG A O 1
ATOM 2205 N N . LEU A 1 276 ? 16.711 -9.958 1.681 1.00 80.81 276 LEU A N 1
ATOM 2206 C CA . LEU A 1 276 ? 17.657 -9.754 2.767 1.00 80.81 276 LEU A CA 1
ATOM 2207 C C . LEU A 1 276 ? 18.679 -8.703 2.317 1.00 80.81 276 LEU A C 1
ATOM 2209 O O . LEU A 1 276 ? 19.386 -8.900 1.327 1.00 80.81 276 LEU A O 1
ATOM 2213 N N . LYS A 1 277 ? 18.718 -7.561 3.003 1.00 68.31 277 LYS A N 1
ATOM 2214 C CA . LYS A 1 277 ? 19.849 -6.635 2.899 1.00 68.31 277 LYS A CA 1
ATOM 2215 C C . LYS A 1 277 ? 20.945 -7.182 3.804 1.00 68.31 277 LYS A C 1
ATOM 2217 O O . LYS A 1 277 ? 20.634 -7.662 4.889 1.00 68.31 277 LYS A O 1
ATOM 2222 N N . ASP A 1 278 ? 22.196 -7.139 3.356 1.00 56.62 278 ASP A N 1
ATOM 2223 C CA . ASP A 1 278 ? 23.309 -7.490 4.233 1.00 56.62 278 ASP A CA 1
ATOM 2224 C C . ASP A 1 278 ? 23.284 -6.541 5.436 1.00 56.62 278 ASP A C 1
ATOM 2226 O O . ASP A 1 278 ? 23.409 -5.322 5.271 1.00 56.62 278 ASP A O 1
ATOM 2230 N N . ASP A 1 279 ? 23.082 -7.096 6.630 1.00 39.69 279 ASP A N 1
ATOM 2231 C CA . ASP A 1 279 ? 23.275 -6.368 7.876 1.00 39.69 279 ASP A CA 1
ATOM 2232 C C . ASP A 1 279 ? 24.748 -5.930 7.927 1.00 39.69 279 ASP A C 1
ATOM 2234 O O . ASP A 1 279 ? 25.660 -6.758 8.007 1.00 39.69 279 ASP A O 1
ATOM 2238 N N . LYS A 1 280 ? 24.979 -4.620 7.827 1.00 31.28 280 LYS A N 1
ATOM 2239 C CA . LYS A 1 280 ? 26.231 -3.973 8.229 1.00 31.28 280 LYS A CA 1
ATOM 2240 C C . LYS A 1 280 ? 26.009 -3.210 9.521 1.00 31.28 280 LYS A C 1
ATOM 2242 O O . LYS A 1 280 ? 25.033 -2.424 9.566 1.00 31.28 280 LYS A O 1
#

Radius of gyration: 20.27 Å; chains: 1; bounding box: 46×50×57 Å

pLDDT: mean 89.73, std 10.4, range [31.28, 98.62]

Sequence (280 aa):
NTGSGKVLIHFGAAESTLAKTSRFAPIFSNLRASTIYASVTDKDEEPTPFYNQKVLRTVLESAMFRRVSAELRHKETVTAALALANRWFTCRGFHEFDPVFLACFMAKLMEDNVVVKQQDLLTVLRNFFVAIVNWDTSTPAGFHPDDLEDDVITAHLTTFPVVFLDQTGYWNISSGISKESLVLVKTDLSRSLTVLGDCLAFDTLFLERHHFFSSFDHYFRLVLTPENLTSLLKTPDLLIDTVNEDDRLARSAAKFMKRIQECLVGRFDNVRMERLKDDK

Organism: Teladorsagia circumcincta (NCBI:txid45464)